Protein AF-A0A136MNR2-F1 (afdb_monomer_lite)

Foldseek 3Di:
DFDDQPPVRVVVLVVLLVVLVVLLCVLQPVVLVVLCVDPVSLLALLAQQLLLLLQLVQLLQLHASAPVVSSLVSLVVLPDPSSPDYAGNQAFSLLSVVCSVLNVDRPVVSLVCLLVVLVVLQVLLCVLVPDDPVNDDDSVVSSVSSNCCSPPVVSSNCRRNSHCVSVLSSLVSVLVSCVVVVVLLVSLLSLLVSCNRPVVSVVVLVVCVVVVVVNSNVSSVVSNCVSCVVSCVVSNCVNNVVSVVSVVQPDQQHGSCVVVVDGRAQDPPPPDPLSVLCLQADDHPVGDHVHPHVVRSRVVVVVVVVVVVVVVVVVVVVVVVVD

Structure (mmCIF, N/CA/C/O backbone):
data_AF-A0A136MNR2-F1
#
_entry.id   AF-A0A136MNR2-F1
#
loop_
_atom_site.group_PDB
_atom_site.id
_atom_site.type_symbol
_atom_site.label_atom_id
_atom_site.label_alt_id
_atom_site.label_comp_id
_atom_site.label_asym_id
_atom_site.label_entity_id
_atom_site.label_seq_id
_atom_site.pdbx_PDB_ins_code
_atom_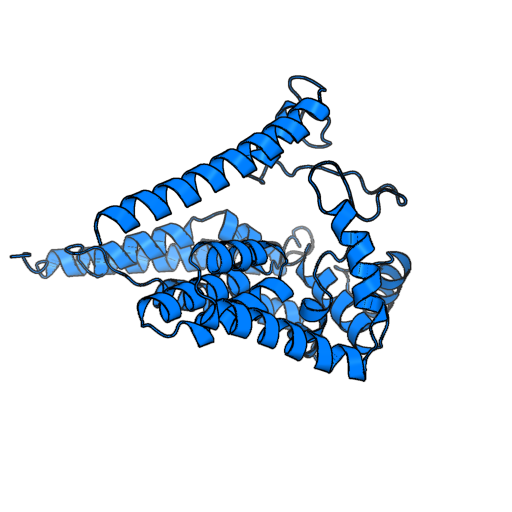site.Cartn_x
_atom_site.Cartn_y
_atom_site.Cartn_z
_atom_site.occupancy
_atom_site.B_iso_or_equiv
_atom_site.auth_seq_id
_atom_site.auth_comp_id
_atom_site.auth_asym_id
_atom_site.auth_atom_id
_atom_site.pdbx_PDB_model_num
ATOM 1 N N . MET A 1 1 ? -25.398 2.159 34.673 1.00 45.41 1 MET A N 1
ATOM 2 C CA . MET A 1 1 ? -24.485 1.270 35.423 1.00 45.41 1 MET A CA 1
ATOM 3 C C . MET A 1 1 ? -24.280 0.010 34.601 1.00 45.41 1 MET A C 1
ATOM 5 O O . MET A 1 1 ? -25.243 -0.709 34.386 1.00 45.41 1 MET A O 1
ATOM 9 N N . TYR A 1 2 ? -23.082 -0.220 34.062 1.00 54.25 2 TYR A N 1
ATOM 10 C CA . TYR A 1 2 ? -22.784 -1.479 33.376 1.00 54.25 2 TYR A CA 1
ATOM 11 C C . TYR A 1 2 ? -22.491 -2.542 34.430 1.00 54.25 2 TYR A C 1
ATOM 13 O O . TYR A 1 2 ? -21.553 -2.374 35.210 1.00 54.25 2 TYR A O 1
ATOM 21 N N . HIS A 1 3 ? -23.285 -3.614 34.464 1.00 59.72 3 HIS A N 1
ATOM 22 C CA . HIS A 1 3 ? -22.939 -4.796 35.246 1.00 59.72 3 HIS A CA 1
ATOM 23 C C . HIS A 1 3 ? -21.584 -5.303 34.752 1.00 59.72 3 HIS A C 1
ATOM 25 O O . HIS A 1 3 ? -21.426 -5.644 33.577 1.00 59.72 3 HIS A O 1
ATOM 31 N N . GLN A 1 4 ? -20.584 -5.299 35.635 1.00 66.62 4 GLN A N 1
ATOM 32 C CA . GLN A 1 4 ? -19.330 -5.982 35.356 1.00 66.62 4 GLN A CA 1
ATOM 33 C C . GLN A 1 4 ? -19.663 -7.438 35.024 1.00 66.62 4 GLN A C 1
ATOM 35 O O . GLN A 1 4 ? -20.448 -8.068 35.733 1.00 66.62 4 GLN A O 1
ATOM 40 N N . ALA A 1 5 ? -19.113 -7.940 33.917 1.00 73.69 5 ALA A N 1
ATOM 41 C CA . ALA A 1 5 ? -19.323 -9.320 33.510 1.00 73.69 5 ALA A CA 1
ATOM 42 C C . ALA A 1 5 ? -18.958 -10.245 34.678 1.00 73.69 5 ALA A C 1
ATOM 44 O O . ALA A 1 5 ? -17.852 -10.147 35.217 1.00 73.69 5 ALA A O 1
ATOM 45 N N . GLY A 1 6 ? -19.884 -11.123 35.069 1.00 87.06 6 GLY A N 1
ATOM 46 C CA . GLY A 1 6 ? -19.628 -12.092 36.132 1.00 87.06 6 GLY A CA 1
ATOM 47 C C . GLY A 1 6 ? -18.432 -12.996 35.787 1.00 87.06 6 GLY A C 1
ATOM 48 O O . GLY A 1 6 ? -18.091 -13.136 34.606 1.00 87.06 6 GLY A O 1
ATOM 49 N N . PRO A 1 7 ? -17.794 -13.648 36.777 1.00 89.56 7 PRO A N 1
ATOM 50 C CA . PRO A 1 7 ? -16.612 -14.486 36.553 1.00 89.56 7 PRO A CA 1
ATOM 51 C C . PRO A 1 7 ? -16.788 -15.523 35.430 1.00 89.56 7 PRO A C 1
ATOM 53 O O . PRO A 1 7 ? -15.918 -15.644 34.569 1.00 89.56 7 PRO A O 1
ATOM 56 N N . ALA A 1 8 ? -17.950 -16.184 35.371 1.00 90.62 8 ALA A N 1
ATOM 57 C CA . ALA A 1 8 ? -18.285 -17.151 34.322 1.00 90.62 8 ALA A CA 1
ATOM 58 C C . ALA A 1 8 ? -18.349 -16.514 32.919 1.00 90.62 8 ALA A C 1
ATOM 60 O O . ALA A 1 8 ? -17.802 -17.047 31.956 1.00 90.62 8 ALA A O 1
ATOM 61 N N . GLN A 1 9 ? -18.951 -15.327 32.797 1.00 90.50 9 GLN A N 1
ATOM 62 C CA . GLN A 1 9 ? -19.031 -14.604 31.526 1.00 90.50 9 GLN A CA 1
ATOM 63 C C . GLN A 1 9 ? -17.646 -14.138 31.058 1.00 90.50 9 GLN A C 1
ATOM 65 O O . GLN A 1 9 ? -17.338 -14.184 29.868 1.00 90.50 9 GLN A O 1
ATOM 70 N N . ARG A 1 10 ? -16.780 -13.716 31.987 1.00 91.00 10 ARG A N 1
ATOM 71 C CA . ARG A 1 10 ? -15.386 -13.373 31.680 1.00 91.00 10 ARG A CA 1
ATOM 72 C C . ARG A 1 10 ? -14.618 -14.588 31.153 1.00 91.00 10 ARG A C 1
ATOM 74 O O . ARG A 1 10 ? -13.924 -14.457 30.149 1.00 91.00 10 ARG A O 1
ATOM 81 N N . GLN A 1 11 ? -14.757 -15.747 31.798 1.00 93.31 11 GLN A N 1
ATOM 82 C CA . GLN A 1 11 ? -14.136 -17.000 31.353 1.00 93.31 11 GLN A CA 1
ATOM 83 C C . GLN A 1 11 ? -14.617 -17.410 29.958 1.00 93.31 11 GLN A C 1
ATOM 85 O O . GLN A 1 11 ? -13.791 -17.735 29.108 1.00 93.31 11 GLN A O 1
ATOM 90 N N . ALA A 1 12 ? -15.920 -17.302 29.684 1.00 93.69 12 ALA A N 1
ATOM 91 C CA . ALA A 1 12 ? -16.475 -17.586 28.363 1.00 93.69 12 ALA A CA 1
ATOM 92 C C . ALA A 1 12 ? -15.841 -16.706 27.272 1.00 93.69 12 ALA A C 1
ATOM 94 O O . ALA A 1 12 ? -15.399 -17.213 26.244 1.00 93.69 12 ALA A O 1
ATOM 95 N N . TRP A 1 13 ? -15.707 -15.397 27.507 1.00 94.31 13 TRP A N 1
ATOM 96 C CA . TRP A 1 13 ? -15.065 -14.509 26.533 1.00 94.31 13 TRP A CA 1
ATOM 97 C C . TRP A 1 13 ? -13.570 -14.770 26.345 1.00 94.31 13 TRP A C 1
ATOM 99 O O . TRP A 1 13 ? -13.066 -14.612 25.235 1.00 94.31 13 TRP A O 1
ATOM 109 N N . LEU A 1 14 ? -12.854 -15.173 27.397 1.00 94.19 14 LEU A N 1
ATOM 110 C CA . LEU A 1 14 ? -11.454 -15.585 27.273 1.00 94.19 14 LEU A CA 1
ATOM 111 C C . LEU A 1 14 ? -11.318 -16.856 26.425 1.00 94.19 14 LEU A C 1
ATOM 113 O O . LEU A 1 14 ? -10.431 -16.918 25.578 1.00 94.19 14 LEU A O 1
ATOM 117 N N . ALA A 1 15 ? -12.222 -17.826 26.591 1.00 95.50 15 ALA A N 1
ATOM 118 C CA . ALA A 1 15 ? -12.263 -19.017 25.746 1.00 95.50 15 ALA A CA 1
ATOM 119 C C . ALA A 1 15 ? -12.547 -18.662 24.276 1.00 95.50 15 ALA A C 1
ATOM 121 O O . ALA A 1 15 ? -11.845 -19.134 23.385 1.00 95.50 15 ALA A O 1
ATOM 122 N N . VAL A 1 16 ? -13.507 -17.764 24.015 1.00 95.94 16 VAL A N 1
ATOM 123 C CA . VAL A 1 16 ? -13.786 -17.258 22.658 1.00 95.94 16 VAL A CA 1
ATOM 124 C C . VAL A 1 16 ? -12.551 -16.590 22.051 1.00 95.94 16 VAL A C 1
ATOM 126 O O . VAL A 1 16 ? -12.201 -16.873 20.909 1.00 95.94 16 VAL A O 1
ATOM 129 N N . LEU A 1 17 ? -11.856 -15.736 22.805 1.00 95.50 17 LEU A N 1
ATOM 130 C CA . LEU A 1 17 ? -10.627 -15.090 22.338 1.00 95.50 17 LEU A CA 1
ATOM 131 C C . LEU A 1 17 ? -9.529 -16.099 21.999 1.00 95.50 17 LEU A C 1
ATOM 133 O O . LEU A 1 17 ? -8.869 -15.937 20.976 1.00 95.50 17 LEU A O 1
ATOM 137 N N . ALA A 1 18 ? -9.354 -17.137 22.817 1.00 96.56 18 ALA A N 1
ATOM 138 C CA . ALA A 1 18 ? -8.387 -18.196 22.549 1.00 96.56 18 ALA A CA 1
ATOM 139 C C . ALA A 1 18 ? -8.716 -18.940 21.245 1.00 96.56 18 ALA A C 1
ATOM 141 O O . ALA A 1 18 ? -7.838 -19.111 20.402 1.00 96.56 18 ALA A O 1
ATOM 142 N N . ILE A 1 19 ? -9.987 -19.297 21.032 1.00 97.19 19 ILE A N 1
ATOM 143 C CA . ILE A 1 19 ? -10.444 -19.939 19.791 1.00 97.19 19 ILE A CA 1
ATOM 144 C C . ILE A 1 19 ? -10.170 -19.034 18.585 1.00 97.19 19 ILE A C 1
ATOM 146 O O . ILE A 1 19 ? -9.577 -19.477 17.605 1.00 97.19 19 ILE A O 1
ATOM 150 N N . LEU A 1 20 ? -10.550 -17.756 18.655 1.00 96.88 20 LEU A N 1
ATOM 151 C CA . LEU A 1 20 ? -10.339 -16.807 17.559 1.00 96.88 20 LEU A CA 1
ATOM 152 C C . LEU A 1 20 ? -8.854 -16.548 17.284 1.00 96.88 20 LEU A C 1
ATOM 154 O O . LEU A 1 20 ? -8.475 -16.368 16.129 1.00 96.88 20 LEU A O 1
ATOM 158 N N . ALA A 1 21 ? -8.004 -16.574 18.310 1.00 96.38 21 ALA A N 1
ATOM 159 C CA . ALA A 1 21 ? -6.557 -16.502 18.139 1.00 96.38 21 ALA A CA 1
ATOM 160 C C . ALA A 1 21 ? -6.021 -17.743 17.412 1.00 96.38 21 ALA A C 1
ATOM 162 O O . ALA A 1 21 ? -5.223 -17.604 16.488 1.00 96.38 21 ALA A O 1
ATOM 163 N N . CYS A 1 22 ? -6.495 -18.945 17.757 1.00 97.38 22 CYS A N 1
ATOM 164 C CA . CYS A 1 22 ? -6.146 -20.168 17.032 1.00 97.38 22 CYS A CA 1
ATOM 165 C C . CYS A 1 22 ? -6.593 -20.110 15.566 1.00 97.38 22 CYS A C 1
ATOM 167 O O . CYS A 1 22 ? -5.810 -20.459 14.685 1.00 97.38 22 CYS A O 1
ATOM 169 N N . VAL A 1 23 ? -7.808 -19.621 15.296 1.00 96.56 23 VAL A N 1
ATOM 170 C CA . VAL A 1 23 ? -8.302 -19.415 13.926 1.00 96.56 23 VAL A CA 1
ATOM 171 C C . VAL A 1 23 ? -7.419 -18.419 13.180 1.00 96.56 23 VAL A C 1
ATOM 173 O O . VAL A 1 23 ? -6.995 -18.712 12.070 1.00 96.56 23 VAL A O 1
ATOM 176 N N . TYR A 1 24 ? -7.081 -17.278 13.784 1.00 96.94 24 TYR A N 1
ATOM 177 C CA . TYR A 1 24 ? -6.182 -16.297 13.174 1.00 96.94 24 TYR A CA 1
ATOM 178 C C . TYR A 1 24 ? -4.823 -16.913 12.828 1.00 96.94 24 TYR A C 1
ATOM 180 O O . TYR A 1 24 ? -4.328 -16.747 11.717 1.00 96.94 24 TYR A O 1
ATOM 188 N N . VAL A 1 25 ? -4.223 -17.652 13.764 1.00 96.88 25 VAL A N 1
ATOM 189 C CA . VAL A 1 25 ? -2.945 -18.337 13.535 1.00 96.88 25 VAL A CA 1
ATOM 190 C C . VAL A 1 25 ? -3.075 -19.354 12.404 1.00 96.88 25 VAL A C 1
ATOM 192 O O . VAL A 1 25 ? -2.182 -19.450 11.569 1.00 96.88 25 VAL A O 1
ATOM 195 N N . TYR A 1 26 ? -4.173 -20.098 12.329 1.00 95.56 26 TYR A N 1
ATOM 196 C CA . TYR A 1 26 ? -4.380 -21.060 11.255 1.00 95.56 26 TYR A CA 1
ATOM 197 C C . TYR A 1 26 ? -4.560 -20.367 9.892 1.00 95.56 26 TYR A C 1
ATOM 199 O O . TYR A 1 26 ? -3.764 -20.586 8.978 1.00 95.56 26 TYR A O 1
ATOM 207 N N . GLU A 1 27 ? -5.543 -19.476 9.783 1.00 93.56 27 GLU A N 1
ATOM 208 C CA . GLU A 1 27 ? -5.968 -18.836 8.532 1.00 93.56 27 GLU A CA 1
ATOM 209 C C . GLU A 1 27 ? -4.981 -17.783 8.022 1.00 93.56 27 GLU A C 1
ATOM 211 O O . GLU A 1 27 ? -4.700 -17.710 6.828 1.00 93.56 27 GLU A O 1
ATOM 216 N N . GLN A 1 28 ? -4.435 -16.956 8.916 1.00 94.31 28 GLN A N 1
ATOM 217 C CA . GLN A 1 28 ? -3.641 -15.775 8.554 1.00 94.31 28 GLN A CA 1
ATOM 218 C C . GLN A 1 28 ? -2.135 -15.966 8.752 1.00 94.31 28 GLN A C 1
ATOM 220 O O . GLN A 1 28 ? -1.357 -15.105 8.328 1.00 94.31 28 GLN A O 1
ATOM 225 N N . ILE A 1 29 ? -1.704 -17.080 9.361 1.00 94.31 29 ILE A N 1
ATOM 226 C CA . ILE A 1 29 ? -0.279 -17.399 9.533 1.00 94.31 29 ILE A CA 1
ATOM 227 C C . ILE A 1 29 ? 0.092 -18.740 8.905 1.00 94.31 29 ILE A C 1
ATOM 229 O O . ILE A 1 29 ? 0.908 -18.774 7.984 1.00 94.31 29 ILE A O 1
ATOM 233 N N . LYS A 1 30 ? -0.501 -19.840 9.370 1.00 93.62 30 LYS A N 1
ATOM 234 C CA . LYS A 1 30 ? -0.126 -21.193 8.958 1.00 93.62 30 LYS A CA 1
ATOM 235 C C . LYS A 1 30 ? -0.428 -21.439 7.483 1.00 93.62 30 LYS A C 1
ATOM 237 O O . LYS A 1 30 ? 0.499 -21.764 6.754 1.00 93.62 30 LYS A O 1
ATOM 242 N N . ILE A 1 31 ? -1.663 -21.223 7.023 1.00 90.44 31 ILE A N 1
ATOM 243 C CA . ILE A 1 31 ? -2.027 -21.414 5.607 1.00 90.44 31 ILE A CA 1
ATOM 244 C C . ILE A 1 31 ? -1.137 -20.562 4.675 1.00 90.44 31 ILE A C 1
ATOM 246 O O . ILE A 1 31 ? -0.590 -21.105 3.710 1.00 90.44 31 ILE A O 1
ATOM 250 N N . PRO A 1 32 ? -0.931 -19.253 4.932 1.00 89.12 32 PRO A N 1
ATOM 251 C CA . PRO A 1 32 ? 0.005 -18.434 4.165 1.00 89.12 32 PRO A CA 1
ATOM 252 C C . PRO A 1 32 ? 1.430 -19.003 4.086 1.00 89.12 32 PRO A C 1
ATOM 254 O O . PRO A 1 32 ? 2.001 -19.047 2.996 1.00 89.12 32 PRO A O 1
ATOM 257 N N . LEU A 1 33 ? 1.983 -19.476 5.207 1.00 87.38 33 LEU A N 1
ATOM 258 C CA . LEU A 1 33 ? 3.332 -20.051 5.273 1.00 87.38 33 LEU A CA 1
ATOM 259 C C . LEU A 1 33 ? 3.424 -21.476 4.698 1.00 87.38 33 LEU A C 1
ATOM 261 O O . LEU A 1 33 ? 4.449 -21.852 4.143 1.00 87.38 33 LEU A O 1
ATOM 265 N N . GLU A 1 34 ? 2.383 -22.296 4.776 1.00 83.00 34 GLU A N 1
ATOM 266 C CA . GLU A 1 34 ? 2.374 -23.621 4.138 1.00 83.00 34 GLU A CA 1
ATOM 267 C C . GLU A 1 34 ? 2.300 -23.500 2.611 1.00 83.00 34 GLU A C 1
ATOM 269 O O . GLU A 1 34 ? 2.949 -24.249 1.881 1.00 83.00 34 GLU A O 1
ATOM 274 N N . ASN A 1 35 ? 1.600 -22.484 2.102 1.00 72.31 35 ASN A N 1
ATOM 275 C CA . ASN A 1 35 ? 1.646 -22.144 0.679 1.00 72.31 35 ASN A CA 1
ATOM 276 C C . ASN A 1 35 ? 3.030 -21.637 0.228 1.00 72.31 35 ASN A C 1
ATOM 278 O O . ASN A 1 35 ? 3.316 -21.639 -0.968 1.00 72.31 35 ASN A O 1
ATOM 282 N N . TYR A 1 36 ? 3.902 -21.223 1.155 1.00 63.81 36 TYR A N 1
ATOM 283 C CA . TYR A 1 36 ? 5.292 -20.872 0.853 1.00 63.81 36 TYR A CA 1
ATOM 284 C C . TYR A 1 36 ? 6.166 -22.114 0.619 1.00 63.81 36 TYR A C 1
ATOM 286 O O . TYR A 1 36 ? 6.998 -22.113 -0.290 1.00 63.81 36 TYR A O 1
ATOM 294 N N . SER A 1 37 ? 5.982 -23.184 1.401 1.00 58.75 37 SER A N 1
ATOM 295 C CA . SER A 1 37 ? 6.820 -24.389 1.310 1.00 58.75 37 SER A CA 1
ATOM 296 C C . SER A 1 37 ? 6.459 -25.300 0.135 1.00 58.75 37 SER A C 1
ATOM 298 O O . SER A 1 37 ? 7.295 -26.100 -0.284 1.00 58.75 37 SER A O 1
ATOM 300 N N . ASN A 1 38 ? 5.258 -25.166 -0.436 1.00 60.38 38 ASN A N 1
ATOM 301 C CA . ASN A 1 38 ? 4.816 -25.964 -1.576 1.00 60.38 38 ASN A CA 1
ATOM 302 C C . ASN A 1 38 ? 5.194 -25.301 -2.926 1.00 60.38 38 ASN A C 1
ATOM 304 O O . ASN A 1 38 ? 4.611 -24.272 -3.281 1.00 60.38 38 ASN A O 1
ATOM 308 N N . PRO A 1 39 ? 6.111 -25.891 -3.724 1.00 57.25 39 PRO A N 1
ATOM 309 C CA . PRO A 1 39 ? 6.561 -25.331 -5.002 1.00 57.25 39 PRO A CA 1
ATOM 310 C C . PRO A 1 39 ? 5.446 -25.122 -6.032 1.00 57.25 39 PRO A C 1
ATOM 312 O O . PRO A 1 39 ? 5.514 -24.173 -6.811 1.00 57.25 39 PRO A O 1
ATOM 315 N N . GLU A 1 40 ? 4.411 -25.963 -6.014 1.00 55.16 40 GLU A N 1
ATOM 316 C CA . GLU A 1 40 ? 3.283 -25.907 -6.951 1.00 55.16 40 GLU A CA 1
ATOM 317 C C . GLU A 1 40 ? 2.231 -24.864 -6.549 1.00 55.16 40 GLU A C 1
ATOM 319 O O . GLU A 1 40 ? 1.438 -24.420 -7.378 1.00 55.16 40 GLU A O 1
ATOM 324 N N . ARG A 1 41 ? 2.233 -24.435 -5.279 1.00 56.09 41 ARG A N 1
ATOM 325 C CA . ARG A 1 41 ? 1.255 -23.493 -4.709 1.00 56.09 41 ARG A CA 1
ATOM 326 C C . ARG A 1 41 ? 1.861 -22.155 -4.294 1.00 56.09 41 ARG A C 1
ATOM 328 O O . ARG A 1 41 ? 1.229 -21.453 -3.506 1.00 56.09 41 ARG A O 1
ATOM 335 N N . ARG A 1 42 ? 3.036 -21.779 -4.827 1.00 57.06 42 ARG A N 1
ATOM 336 C CA . ARG A 1 42 ? 3.731 -20.499 -4.558 1.00 57.06 42 ARG A CA 1
ATOM 337 C C . ARG A 1 42 ? 2.911 -19.285 -5.019 1.00 57.06 42 ARG A C 1
ATOM 339 O O . ARG A 1 42 ? 3.216 -18.616 -6.000 1.00 57.06 42 ARG A O 1
ATOM 346 N N . LEU A 1 43 ? 1.840 -19.006 -4.291 1.00 53.53 43 LEU A N 1
ATOM 347 C CA . LEU A 1 43 ? 0.972 -17.840 -4.412 1.00 53.53 43 LEU A CA 1
ATOM 348 C C . LEU A 1 43 ? 1.424 -16.726 -3.463 1.00 53.53 43 LEU A C 1
ATOM 350 O O . LEU A 1 43 ? 0.848 -15.643 -3.487 1.00 53.53 43 LEU A O 1
ATOM 354 N N . TYR A 1 44 ? 2.428 -17.005 -2.626 1.00 50.09 44 TYR A N 1
ATOM 355 C CA . TYR A 1 44 ? 2.857 -16.168 -1.520 1.00 50.09 44 TYR A CA 1
ATOM 356 C C . TYR A 1 44 ? 3.832 -15.072 -1.957 1.00 50.09 44 TYR A C 1
ATOM 358 O O . TYR A 1 44 ? 4.867 -15.355 -2.547 1.00 50.09 44 TYR A O 1
ATOM 366 N N . HIS A 1 45 ? 3.476 -13.813 -1.699 1.00 56.69 45 HIS A N 1
ATOM 367 C CA . HIS A 1 45 ? 4.138 -12.590 -2.162 1.00 56.69 45 HIS A CA 1
ATOM 368 C C . HIS A 1 45 ? 4.450 -12.562 -3.668 1.00 56.69 45 HIS A C 1
ATOM 370 O O . HIS A 1 45 ? 5.279 -11.785 -4.140 1.00 56.69 45 HIS A O 1
ATOM 376 N N . ALA A 1 46 ? 3.746 -13.389 -4.441 1.00 59.91 46 ALA A N 1
ATOM 377 C CA . ALA A 1 46 ? 4.057 -13.647 -5.838 1.00 59.91 46 ALA A CA 1
ATOM 378 C C . ALA A 1 46 ? 3.588 -12.527 -6.774 1.00 59.91 46 ALA A C 1
ATOM 380 O O . ALA A 1 46 ? 3.811 -12.626 -7.981 1.00 59.91 46 ALA A O 1
ATOM 381 N N . ASN A 1 47 ? 2.935 -11.491 -6.243 1.00 78.06 47 ASN A N 1
ATOM 382 C CA . ASN A 1 47 ? 2.498 -10.348 -7.022 1.00 78.06 47 ASN A CA 1
ATOM 383 C C . ASN A 1 47 ? 3.339 -9.121 -6.678 1.00 78.06 47 ASN A C 1
ATOM 385 O O . ASN A 1 47 ? 4.408 -8.972 -7.243 1.00 78.06 47 ASN A O 1
ATOM 389 N N . ASP A 1 48 ? 2.920 -8.315 -5.713 1.00 87.94 48 ASP A N 1
ATOM 390 C CA . ASP A 1 48 ? 3.357 -6.930 -5.527 1.00 87.94 48 ASP A CA 1
ATOM 391 C C . ASP A 1 48 ? 4.789 -6.794 -4.967 1.00 87.94 48 ASP A C 1
ATOM 393 O O . ASP A 1 48 ? 5.567 -5.941 -5.407 1.00 87.94 48 ASP A O 1
ATOM 397 N N . LEU A 1 49 ? 5.168 -7.652 -4.011 1.00 93.69 49 LEU A N 1
ATOM 398 C CA . LEU A 1 49 ? 6.424 -7.508 -3.262 1.00 93.69 49 LEU A CA 1
ATOM 399 C C . LEU A 1 49 ? 7.672 -7.673 -4.135 1.00 93.69 49 LEU A C 1
ATOM 401 O O . LEU A 1 49 ? 8.653 -6.958 -3.938 1.00 93.69 49 LEU A O 1
ATOM 405 N N . LYS A 1 50 ? 7.659 -8.583 -5.117 1.00 92.75 50 LYS A N 1
ATOM 406 C CA . LYS A 1 50 ? 8.794 -8.725 -6.044 1.00 92.75 50 LYS A CA 1
ATOM 407 C C . LYS A 1 50 ? 8.981 -7.498 -6.917 1.00 92.75 50 LYS A C 1
ATOM 409 O O . LYS A 1 50 ? 10.122 -7.113 -7.147 1.00 92.75 50 LYS A O 1
ATOM 414 N N . HIS A 1 51 ? 7.901 -6.868 -7.386 1.00 94.00 51 HIS A N 1
ATOM 415 C CA . HIS A 1 51 ? 8.023 -5.642 -8.176 1.00 94.00 51 HIS A CA 1
ATOM 416 C C . HIS A 1 51 ? 8.577 -4.536 -7.301 1.00 94.00 51 HIS A C 1
ATOM 418 O O . HIS A 1 51 ? 9.498 -3.857 -7.735 1.00 94.00 51 HIS A O 1
ATOM 424 N N . LEU A 1 52 ? 8.107 -4.420 -6.054 1.00 96.56 52 LEU A N 1
ATOM 425 C CA . LEU A 1 52 ? 8.681 -3.485 -5.090 1.00 96.56 52 LEU A CA 1
ATOM 426 C C . LEU A 1 52 ? 10.181 -3.740 -4.880 1.00 96.56 52 LEU A C 1
ATOM 428 O O . LEU A 1 52 ? 10.972 -2.817 -5.029 1.00 96.56 52 LEU A O 1
ATOM 432 N N . TYR A 1 53 ? 10.587 -4.986 -4.624 1.00 97.06 53 TYR A N 1
ATOM 433 C CA . TYR A 1 53 ? 11.989 -5.361 -4.415 1.00 97.06 53 TYR A CA 1
ATOM 434 C C . TYR A 1 53 ? 12.877 -5.048 -5.629 1.00 97.06 53 TYR A C 1
ATOM 436 O O . TYR A 1 53 ? 13.933 -4.431 -5.487 1.00 97.06 53 TYR A O 1
ATOM 444 N N . LEU A 1 54 ? 12.453 -5.445 -6.831 1.00 97.38 54 LEU A N 1
ATOM 445 C CA . LEU A 1 54 ? 13.181 -5.177 -8.075 1.00 97.38 54 LEU A CA 1
ATOM 446 C C . LEU A 1 54 ? 13.225 -3.678 -8.386 1.00 97.38 54 LEU A C 1
ATOM 448 O O . LEU A 1 54 ? 14.280 -3.147 -8.727 1.00 97.38 54 LEU A O 1
ATOM 452 N N . GLY A 1 55 ? 12.098 -2.987 -8.216 1.00 97.69 55 GLY A N 1
ATOM 453 C CA . GLY A 1 55 ? 11.992 -1.558 -8.462 1.00 97.69 55 GLY A CA 1
ATOM 454 C C . GLY A 1 55 ? 12.868 -0.747 -7.512 1.00 97.69 55 GLY A C 1
ATOM 455 O O . GLY A 1 55 ? 13.592 0.138 -7.955 1.00 97.69 55 GLY A O 1
ATOM 456 N N . SER A 1 56 ? 12.903 -1.111 -6.228 1.00 98.25 56 SER A N 1
ATOM 457 C CA . SER A 1 56 ? 13.832 -0.549 -5.244 1.00 98.25 56 SER A CA 1
ATOM 458 C C . SER A 1 56 ? 15.295 -0.717 -5.664 1.00 98.25 56 SER A C 1
ATOM 460 O O . SER A 1 56 ? 16.070 0.230 -5.544 1.00 98.25 56 SER A O 1
ATOM 462 N N . ARG A 1 57 ? 15.689 -1.885 -6.195 1.00 97.94 57 ARG A N 1
ATOM 463 C CA . ARG A 1 57 ? 17.068 -2.126 -6.669 1.00 97.94 57 ARG A CA 1
ATOM 464 C C . ARG A 1 57 ? 17.448 -1.223 -7.839 1.00 97.94 57 ARG A C 1
ATOM 466 O O . ARG A 1 57 ? 18.570 -0.726 -7.856 1.00 97.94 57 ARG A O 1
ATOM 473 N N . LEU A 1 58 ? 16.535 -1.017 -8.787 1.00 98.19 58 LEU A N 1
ATOM 474 C CA . LEU A 1 58 ? 16.739 -0.114 -9.926 1.00 98.19 58 LEU A CA 1
ATOM 475 C C . LEU A 1 58 ? 16.841 1.343 -9.460 1.00 98.19 58 LEU A C 1
ATOM 477 O O . LEU A 1 58 ? 17.814 2.030 -9.766 1.00 98.19 58 LEU A O 1
ATOM 481 N N . LEU A 1 59 ? 15.901 1.780 -8.621 1.00 98.31 59 LEU A N 1
ATOM 482 C CA . LEU A 1 59 ? 15.862 3.143 -8.089 1.00 98.31 59 LEU A CA 1
ATOM 483 C C . LEU A 1 59 ? 17.139 3.506 -7.317 1.00 98.31 59 LEU A C 1
ATOM 485 O O . LEU A 1 59 ? 17.696 4.581 -7.519 1.00 98.31 59 LEU A O 1
ATOM 489 N N . LEU A 1 60 ? 17.665 2.597 -6.488 1.00 97.56 60 LEU A N 1
ATOM 490 C CA . LEU A 1 60 ? 18.920 2.812 -5.751 1.00 97.56 60 LEU A CA 1
ATOM 491 C C . LEU A 1 60 ? 20.174 2.877 -6.647 1.00 97.56 60 LEU A C 1
ATOM 493 O O . LEU A 1 60 ? 21.257 3.201 -6.159 1.00 97.56 60 LEU A O 1
ATOM 497 N N . ARG A 1 61 ? 20.054 2.597 -7.949 1.00 96.12 61 ARG A N 1
ATOM 498 C CA . ARG A 1 61 ? 21.106 2.820 -8.957 1.00 96.12 61 ARG A CA 1
ATOM 499 C C . ARG A 1 61 ? 20.858 4.061 -9.819 1.00 96.12 61 ARG A C 1
ATOM 501 O O . ARG A 1 61 ? 21.664 4.347 -10.696 1.00 96.12 61 ARG A O 1
ATOM 508 N N . GLY A 1 62 ? 19.782 4.807 -9.562 1.00 95.38 62 GLY A N 1
ATOM 509 C CA . GLY A 1 62 ? 19.342 5.917 -10.413 1.00 95.38 62 GLY A CA 1
ATOM 510 C C . GLY A 1 62 ? 18.634 5.469 -11.695 1.00 95.38 62 GLY A C 1
ATOM 511 O O . GLY A 1 62 ? 18.430 6.283 -12.592 1.00 95.38 62 GLY A O 1
ATOM 512 N N . GLU A 1 63 ? 18.261 4.191 -11.796 1.00 96.81 63 GLU A N 1
ATOM 513 C CA . GLU A 1 63 ? 17.524 3.630 -12.930 1.00 96.81 63 GLU A CA 1
ATOM 514 C C . GLU A 1 63 ? 16.004 3.711 -12.697 1.00 96.81 63 GLU A C 1
ATOM 516 O O . GLU A 1 63 ? 15.524 3.888 -11.571 1.00 96.81 63 GLU A O 1
ATOM 521 N N . SER A 1 64 ? 15.227 3.574 -13.772 1.00 96.56 64 SER A N 1
ATOM 522 C CA . SER A 1 64 ? 13.770 3.690 -13.733 1.00 96.56 64 SER A CA 1
ATOM 523 C C . SER A 1 64 ? 13.109 2.309 -13.665 1.00 96.56 64 SER A C 1
ATOM 525 O O . SER A 1 64 ? 13.354 1.460 -14.517 1.00 96.56 64 SER A O 1
ATOM 527 N N . PRO A 1 65 ? 12.231 2.031 -12.687 1.00 96.62 65 PRO A N 1
ATOM 528 C CA . PRO A 1 65 ? 11.609 0.714 -12.567 1.00 96.62 65 PRO A CA 1
ATOM 529 C C . PRO A 1 65 ? 10.411 0.505 -13.508 1.00 96.62 65 PRO A C 1
ATOM 531 O O . PRO A 1 65 ? 9.853 -0.592 -13.550 1.00 96.62 65 PRO A O 1
ATOM 534 N N . TYR A 1 66 ? 9.976 1.545 -14.224 1.00 95.44 66 TYR A N 1
ATOM 535 C CA . TYR A 1 66 ? 8.733 1.542 -15.001 1.00 95.44 66 TYR A CA 1
ATOM 536 C C . TYR A 1 66 ? 8.849 0.882 -16.384 1.00 95.44 66 TYR A C 1
ATOM 538 O O . TYR A 1 66 ? 7.918 0.165 -16.774 1.00 95.44 66 TYR A O 1
ATOM 546 N N . PRO A 1 67 ? 9.954 1.051 -17.140 1.00 93.50 67 PRO A N 1
ATOM 547 C CA . PRO A 1 67 ? 10.138 0.333 -18.394 1.00 93.50 67 PRO A CA 1
ATOM 548 C C . PRO A 1 67 ? 10.301 -1.172 -18.150 1.00 93.50 67 PRO A C 1
ATOM 550 O O . PRO A 1 67 ? 11.194 -1.605 -17.420 1.00 93.50 67 PRO A O 1
ATOM 553 N N . ALA A 1 68 ? 9.478 -1.992 -18.810 1.00 92.06 68 ALA A N 1
ATOM 554 C CA . ALA A 1 68 ? 9.473 -3.434 -18.552 1.00 92.06 68 ALA A CA 1
ATOM 555 C C . ALA A 1 68 ? 10.831 -4.099 -18.790 1.00 92.06 68 ALA A C 1
ATOM 557 O O . ALA A 1 68 ? 11.247 -4.940 -17.999 1.00 92.06 68 ALA A O 1
ATOM 558 N N . HIS A 1 69 ? 11.551 -3.696 -19.842 1.00 92.75 69 HIS A N 1
ATOM 559 C CA . HIS A 1 69 ? 12.853 -4.275 -20.165 1.00 92.75 69 HIS A CA 1
ATOM 560 C C . HIS A 1 69 ? 13.859 -4.129 -19.009 1.00 92.75 69 HIS A C 1
ATOM 562 O O . HIS A 1 69 ? 14.620 -5.061 -18.759 1.00 92.75 69 HIS A O 1
ATOM 568 N N . GLN A 1 70 ? 13.825 -3.020 -18.256 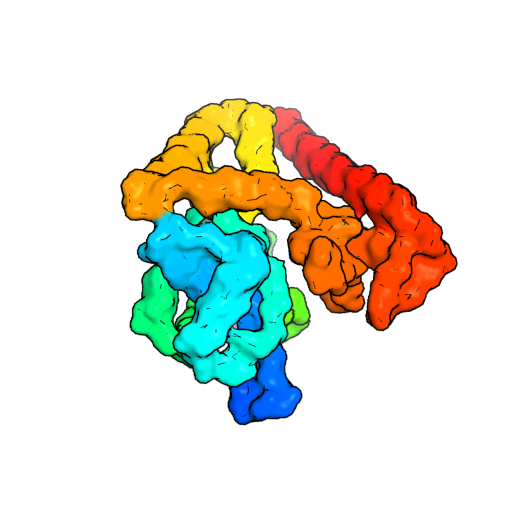1.00 94.81 70 GLN A N 1
ATOM 569 C CA . GLN A 1 70 ? 14.698 -2.812 -17.092 1.00 94.81 70 GLN A CA 1
ATOM 570 C C . GLN A 1 70 ? 14.288 -3.719 -15.930 1.00 94.81 70 GLN A C 1
ATOM 572 O O . GLN A 1 70 ? 15.135 -4.390 -15.337 1.00 94.81 70 GLN A O 1
ATOM 577 N N . LEU A 1 71 ? 12.984 -3.816 -15.648 1.00 94.44 71 LEU A N 1
ATOM 578 C CA . LEU A 1 71 ? 12.472 -4.671 -14.575 1.00 94.44 71 LEU A CA 1
ATOM 579 C C . LEU A 1 71 ? 12.735 -6.162 -14.849 1.00 94.44 71 LEU A C 1
ATOM 581 O O . LEU A 1 71 ? 13.167 -6.889 -13.953 1.00 94.44 71 LEU A O 1
ATOM 585 N N . HIS A 1 72 ? 12.545 -6.607 -16.095 1.00 93.50 72 HIS A N 1
ATOM 586 C CA . HIS A 1 72 ? 12.876 -7.962 -16.536 1.00 93.50 72 HIS A CA 1
ATOM 587 C C . HIS A 1 72 ? 14.384 -8.230 -16.466 1.00 93.50 72 HIS A C 1
ATOM 589 O O . HIS A 1 72 ? 14.791 -9.267 -15.941 1.00 93.50 72 HIS A O 1
ATOM 595 N N . ALA A 1 73 ? 15.226 -7.298 -16.921 1.00 95.38 73 ALA A N 1
ATOM 596 C CA . ALA A 1 73 ? 16.678 -7.434 -16.813 1.00 95.38 73 ALA A CA 1
ATOM 597 C C . ALA A 1 73 ? 17.139 -7.560 -15.350 1.00 95.38 73 ALA A C 1
ATOM 599 O O . ALA A 1 73 ? 18.003 -8.384 -15.046 1.00 95.38 73 ALA A O 1
ATOM 600 N N . GLU A 1 74 ? 16.552 -6.796 -14.424 1.00 96.44 74 GLU A N 1
ATOM 601 C CA . GLU A 1 74 ? 16.875 -6.914 -12.998 1.00 96.44 74 GLU A CA 1
ATOM 602 C C . GLU A 1 74 ? 16.397 -8.246 -12.407 1.00 96.44 74 GLU A C 1
ATOM 604 O O . GLU A 1 74 ? 17.134 -8.880 -11.650 1.00 96.44 74 GLU A O 1
ATOM 609 N N . ALA A 1 75 ? 15.215 -8.728 -12.795 1.00 94.75 75 ALA A N 1
ATOM 610 C CA . ALA A 1 75 ? 14.720 -10.046 -12.399 1.00 94.75 75 ALA A CA 1
ATOM 611 C C . ALA A 1 75 ? 15.678 -11.179 -12.803 1.00 94.75 75 ALA A C 1
ATOM 613 O O . ALA A 1 75 ? 15.977 -12.053 -11.982 1.00 94.75 75 ALA A O 1
ATOM 614 N N . PHE A 1 76 ? 16.232 -11.128 -14.021 1.00 93.62 76 PHE A N 1
ATOM 615 C CA . PHE A 1 76 ? 17.244 -12.086 -14.478 1.00 93.62 76 PHE A CA 1
ATOM 616 C C . PHE A 1 76 ? 18.522 -12.048 -13.631 1.00 93.62 76 PHE A C 1
ATOM 618 O O . PHE A 1 76 ? 19.116 -13.098 -13.378 1.00 93.62 76 PHE A O 1
ATOM 625 N N . LYS A 1 77 ? 18.940 -10.872 -13.147 1.00 94.50 77 LYS A N 1
ATOM 626 C CA . LYS A 1 77 ? 20.113 -10.737 -12.262 1.00 94.50 77 LYS A CA 1
ATOM 627 C C . LYS A 1 77 ? 19.866 -11.327 -10.873 1.00 94.50 77 LYS A C 1
ATOM 629 O O . LYS A 1 77 ? 20.790 -11.884 -10.289 1.00 94.50 77 LYS A O 1
ATOM 634 N N . VAL A 1 78 ? 18.643 -11.227 -10.347 1.00 92.56 78 VAL A N 1
ATOM 635 C CA . VAL A 1 78 ? 18.283 -11.781 -9.027 1.00 92.56 78 VAL A CA 1
ATOM 636 C C . VAL A 1 78 ? 18.262 -13.316 -9.032 1.00 92.56 78 VAL A C 1
ATOM 638 O O . VAL A 1 78 ? 18.486 -13.919 -7.986 1.00 92.56 78 VAL A O 1
ATOM 641 N N . ARG A 1 79 ? 18.044 -13.956 -10.193 1.00 88.31 79 ARG A N 1
ATOM 642 C CA . ARG A 1 79 ? 18.086 -15.425 -10.378 1.00 88.31 79 ARG A CA 1
ATOM 643 C C . ARG A 1 79 ? 17.229 -16.209 -9.373 1.00 88.31 79 ARG A C 1
ATOM 645 O O . ARG A 1 79 ? 17.588 -17.308 -8.961 1.00 88.31 79 ARG A O 1
ATOM 652 N N . HIS A 1 80 ? 16.083 -15.653 -8.983 1.00 88.62 80 HIS A N 1
ATOM 653 C CA . HIS A 1 80 ? 15.167 -16.298 -8.045 1.00 88.62 80 HIS A CA 1
ATOM 654 C C . HIS A 1 80 ? 13.977 -16.940 -8.789 1.00 88.62 80 HIS A C 1
ATOM 656 O O . HIS A 1 80 ? 13.395 -16.279 -9.651 1.00 88.62 80 HIS A O 1
ATOM 662 N N . PRO A 1 81 ? 13.548 -18.177 -8.454 1.00 85.19 81 PRO A N 1
ATOM 663 C CA . PRO A 1 81 ? 12.507 -18.901 -9.202 1.00 85.19 81 PRO A CA 1
ATOM 664 C C . PRO A 1 81 ? 11.151 -18.186 -9.321 1.00 85.19 81 PRO A C 1
ATOM 666 O O . PRO A 1 81 ? 10.384 -18.454 -10.238 1.00 85.19 81 PRO A O 1
ATOM 669 N N . GLU A 1 82 ? 10.828 -17.276 -8.402 1.00 83.69 82 GLU A N 1
ATOM 670 C CA . GLU A 1 82 ? 9.568 -16.506 -8.433 1.00 83.69 82 GLU A CA 1
ATOM 671 C C . GLU A 1 82 ? 9.608 -15.263 -9.349 1.00 83.69 82 GLU A C 1
ATOM 673 O O . GLU A 1 82 ? 8.577 -14.618 -9.581 1.00 83.69 82 GLU A O 1
ATOM 678 N N . MET A 1 83 ? 10.777 -14.938 -9.911 1.00 86.50 83 MET A N 1
ATOM 679 C CA . MET A 1 83 ? 11.016 -13.761 -10.759 1.00 86.50 83 MET A CA 1
ATOM 680 C C . MET A 1 83 ? 10.700 -14.009 -12.245 1.00 86.50 83 MET A C 1
ATOM 682 O O . MET A 1 83 ? 11.289 -13.388 -13.121 1.00 86.50 83 MET A O 1
ATOM 686 N N . VAL A 1 84 ? 9.772 -14.925 -12.541 1.00 78.06 84 VAL A N 1
ATOM 687 C CA . VAL A 1 84 ? 9.440 -15.339 -13.919 1.00 78.06 84 VAL A CA 1
ATOM 688 C C . VAL A 1 84 ? 8.260 -14.552 -14.494 1.00 78.06 84 VAL A C 1
ATOM 690 O O . VAL A 1 84 ? 8.290 -14.133 -15.645 1.00 78.06 84 VAL A O 1
ATOM 693 N N . ARG A 1 85 ? 7.206 -14.333 -13.697 1.00 81.75 85 ARG A N 1
ATOM 694 C CA . ARG A 1 85 ? 5.991 -13.620 -14.130 1.00 81.75 85 ARG A CA 1
ATOM 695 C C . ARG A 1 85 ? 5.948 -12.237 -13.507 1.00 81.75 85 ARG A C 1
ATOM 697 O O . ARG A 1 85 ? 5.604 -12.124 -12.332 1.00 81.75 85 ARG A O 1
ATOM 704 N N . LEU A 1 86 ? 6.326 -11.206 -14.249 1.00 86.94 86 LEU A N 1
ATOM 705 C CA . LEU A 1 86 ? 6.316 -9.835 -13.747 1.00 86.94 86 LEU A CA 1
ATOM 706 C C . LEU A 1 86 ? 5.059 -9.088 -14.192 1.00 86.94 86 LEU A C 1
ATOM 708 O O . LEU A 1 86 ? 4.475 -9.392 -15.223 1.00 86.94 86 LEU A O 1
ATOM 712 N N . ASN A 1 87 ? 4.682 -8.114 -13.377 1.00 87.44 87 ASN A N 1
ATOM 713 C CA . ASN A 1 87 ? 3.693 -7.095 -13.652 1.00 87.44 87 ASN A CA 1
ATOM 714 C C . ASN A 1 87 ? 4.421 -5.746 -13.578 1.00 87.44 87 ASN A C 1
ATOM 716 O O . ASN A 1 87 ? 5.528 -5.680 -13.023 1.00 87.44 87 ASN A O 1
ATOM 720 N N . PRO A 1 88 ? 3.812 -4.680 -14.108 1.00 89.38 88 PRO A N 1
ATOM 721 C CA . PRO A 1 88 ? 4.380 -3.350 -14.018 1.00 89.38 88 PRO A CA 1
ATOM 722 C C . PRO A 1 88 ? 4.637 -2.932 -12.571 1.00 89.38 88 PRO A C 1
ATOM 724 O O . PRO A 1 88 ? 3.818 -3.166 -11.679 1.00 89.38 88 PRO A O 1
ATOM 727 N N . TYR A 1 89 ? 5.762 -2.260 -12.342 1.00 93.31 89 TYR A N 1
ATOM 728 C CA . TYR A 1 89 ? 5.959 -1.509 -11.110 1.00 93.31 89 TYR A CA 1
ATOM 729 C C . TYR A 1 89 ? 5.054 -0.269 -11.152 1.00 93.31 89 TYR A C 1
ATOM 731 O O . TYR A 1 89 ? 5.209 0.585 -12.018 1.00 93.31 89 TYR A O 1
ATOM 739 N N . VAL A 1 90 ? 4.093 -0.179 -10.229 1.00 92.56 90 VAL A N 1
ATOM 740 C CA . VAL A 1 90 ? 3.042 0.865 -10.234 1.00 92.56 90 VAL A CA 1
ATOM 741 C C . VAL A 1 90 ? 3.092 1.801 -9.023 1.00 92.56 90 VAL A C 1
ATOM 743 O O . VAL A 1 90 ? 2.195 2.620 -8.812 1.00 92.56 90 VAL A O 1
ATOM 746 N N . TYR A 1 91 ? 4.118 1.681 -8.184 1.00 95.31 91 TYR A N 1
ATOM 747 C CA . TYR A 1 91 ? 4.252 2.519 -6.993 1.00 95.31 91 TYR A CA 1
ATOM 748 C C . TYR A 1 91 ? 4.970 3.831 -7.316 1.00 95.31 91 TYR A C 1
ATOM 750 O O . TYR A 1 91 ? 5.796 3.851 -8.222 1.00 95.31 91 TYR A O 1
ATOM 758 N N . PRO A 1 92 ? 4.729 4.919 -6.565 1.00 96.88 92 PRO A N 1
ATOM 759 C CA . PRO A 1 92 ? 5.558 6.115 -6.679 1.00 96.88 92 PRO A CA 1
ATOM 760 C C . PRO A 1 92 ? 7.042 5.804 -6.402 1.00 96.88 92 PRO A C 1
ATOM 762 O O . PRO A 1 92 ? 7.330 4.917 -5.586 1.00 96.88 92 PRO A O 1
ATOM 765 N N . PRO A 1 93 ? 8.005 6.563 -6.966 1.00 97.81 93 PRO A N 1
ATOM 766 C CA . PRO A 1 93 ? 9.433 6.301 -6.757 1.00 97.81 93 PRO A CA 1
ATOM 767 C C . PRO A 1 93 ? 9.831 6.315 -5.279 1.00 97.81 93 PRO A C 1
ATOM 769 O O . PRO A 1 93 ? 10.590 5.461 -4.829 1.00 97.81 93 PRO A O 1
ATOM 772 N N . PHE A 1 94 ? 9.254 7.238 -4.499 1.00 97.94 94 PHE A N 1
ATOM 773 C CA . PHE A 1 94 ? 9.497 7.328 -3.059 1.00 97.94 94 PHE A CA 1
ATOM 774 C C . PHE A 1 94 ? 9.226 6.009 -2.327 1.00 97.94 94 PHE A C 1
ATOM 776 O O . PHE A 1 94 ? 9.960 5.664 -1.409 1.00 97.94 94 PHE A O 1
ATOM 783 N N . THR A 1 95 ? 8.226 5.238 -2.756 1.00 98.19 95 THR A N 1
ATOM 784 C CA . THR A 1 95 ? 7.914 3.937 -2.147 1.00 98.19 95 THR A CA 1
ATOM 785 C C . THR A 1 95 ? 9.084 2.971 -2.286 1.00 98.19 95 THR A C 1
ATOM 787 O O . THR A 1 95 ? 9.485 2.335 -1.314 1.00 98.19 95 THR A O 1
ATOM 790 N N . GLY A 1 96 ? 9.679 2.904 -3.477 1.00 98.00 96 GLY A N 1
ATOM 791 C CA . GLY A 1 96 ? 10.842 2.064 -3.725 1.00 98.00 96 GLY A CA 1
ATOM 792 C C . GLY A 1 96 ? 12.073 2.532 -2.947 1.00 98.00 96 GLY A C 1
ATOM 793 O O . GLY A 1 96 ? 12.799 1.695 -2.416 1.00 98.00 96 GLY A O 1
ATOM 794 N N . TYR A 1 97 ? 12.277 3.844 -2.792 1.00 98.31 97 TYR A N 1
ATOM 795 C CA . TYR A 1 97 ? 13.346 4.378 -1.938 1.00 98.31 97 TYR A CA 1
ATOM 796 C C . TYR A 1 97 ? 13.121 4.066 -0.452 1.00 98.31 97 TYR A C 1
ATOM 798 O O . TYR A 1 97 ? 14.044 3.613 0.223 1.00 98.31 97 TYR A O 1
ATOM 806 N N . LEU A 1 98 ? 11.895 4.245 0.050 1.00 98.25 98 LEU A N 1
ATOM 807 C CA . LEU A 1 98 ? 11.515 3.968 1.439 1.00 98.25 98 LEU A CA 1
ATOM 808 C C . LEU A 1 98 ? 11.777 2.508 1.819 1.00 98.25 98 LEU A C 1
ATOM 810 O O . LEU A 1 98 ? 12.260 2.231 2.914 1.00 98.25 98 LEU A O 1
ATOM 814 N N . PHE A 1 99 ? 11.480 1.580 0.911 1.00 98.06 99 PHE A N 1
ATOM 815 C CA . PHE A 1 99 ? 11.708 0.148 1.102 1.00 98.06 99 PHE A CA 1
ATOM 816 C C . PHE A 1 99 ? 13.031 -0.343 0.503 1.00 98.06 99 PHE A C 1
ATOM 818 O O . PHE A 1 99 ? 13.294 -1.543 0.487 1.00 98.06 99 PHE A O 1
ATOM 825 N N . GLY A 1 100 ? 13.906 0.572 0.077 1.00 97.75 100 GLY A N 1
ATOM 826 C CA . GLY A 1 100 ? 15.208 0.254 -0.506 1.00 97.75 100 GLY A CA 1
ATOM 827 C C . GLY A 1 100 ? 16.119 -0.532 0.434 1.00 97.75 100 GLY A C 1
ATOM 828 O O . GLY A 1 100 ? 16.893 -1.367 -0.009 1.00 97.75 100 GLY A O 1
ATOM 829 N N . TRP A 1 101 ? 15.977 -0.362 1.748 1.00 98.00 101 TRP A N 1
ATOM 830 C CA . TRP A 1 101 ? 16.734 -1.144 2.729 1.00 98.00 101 TRP A CA 1
ATOM 831 C C . TRP A 1 101 ? 16.445 -2.655 2.655 1.00 98.00 101 TRP A C 1
ATOM 833 O O . TRP A 1 101 ? 17.299 -3.454 3.036 1.00 98.00 101 TRP A O 1
ATOM 843 N N . LEU A 1 102 ? 15.293 -3.076 2.116 1.00 97.62 102 LEU A N 1
ATOM 844 C CA . LEU A 1 102 ? 14.993 -4.496 1.901 1.00 97.62 102 LEU A CA 1
ATOM 845 C C . LEU A 1 102 ? 15.933 -5.131 0.872 1.00 97.62 102 LEU A C 1
ATOM 847 O O . LEU A 1 102 ? 16.147 -6.340 0.908 1.00 97.62 102 LEU A O 1
ATOM 851 N N . THR A 1 103 ? 16.550 -4.344 -0.014 1.00 97.06 103 THR A N 1
ATOM 852 C CA . THR A 1 103 ? 17.478 -4.868 -1.026 1.00 97.06 103 THR A CA 1
ATOM 853 C C . THR A 1 103 ? 18.800 -5.354 -0.437 1.00 97.06 103 THR A C 1
ATOM 855 O O . THR A 1 103 ? 19.579 -5.977 -1.155 1.00 97.06 103 THR A O 1
ATOM 858 N N . LEU A 1 104 ? 19.055 -5.083 0.848 1.00 97.56 104 LEU A N 1
ATOM 859 C CA . LEU A 1 104 ? 20.194 -5.619 1.599 1.00 97.56 104 LEU A CA 1
ATOM 860 C C . LEU A 1 104 ? 20.039 -7.115 1.918 1.00 97.56 104 LEU A C 1
ATOM 862 O O . LEU A 1 104 ? 21.012 -7.767 2.285 1.00 97.56 104 LEU A O 1
ATOM 866 N N . PHE A 1 105 ? 18.829 -7.655 1.773 1.00 97.69 105 PHE A N 1
ATOM 867 C CA . PHE A 1 105 ? 18.492 -9.037 2.087 1.00 97.69 105 PHE A CA 1
ATOM 868 C C . PHE A 1 105 ? 18.211 -9.850 0.817 1.00 97.69 105 PHE A C 1
ATOM 870 O O . PHE A 1 105 ? 17.898 -9.307 -0.254 1.00 97.69 105 PHE A O 1
ATOM 877 N N . SER A 1 106 ? 18.292 -11.178 0.935 1.00 95.00 106 SER A N 1
ATOM 878 C CA . SER A 1 106 ? 17.809 -12.079 -0.112 1.00 95.00 106 SER A CA 1
ATOM 879 C C . SER A 1 106 ? 16.292 -11.952 -0.264 1.00 95.00 106 SER A C 1
ATOM 881 O O . SER A 1 106 ? 15.584 -11.577 0.672 1.00 95.00 106 SER A O 1
ATOM 883 N N . TYR A 1 107 ? 15.759 -12.287 -1.439 1.00 92.50 107 TYR A N 1
ATOM 884 C CA . TYR A 1 107 ? 14.319 -12.167 -1.670 1.00 92.50 107 TYR A CA 1
ATOM 885 C C . TYR A 1 107 ? 13.485 -13.047 -0.713 1.00 92.50 107 TYR A C 1
ATOM 887 O O . TYR A 1 107 ? 12.419 -12.629 -0.262 1.00 92.50 107 TYR A O 1
ATOM 895 N N . ASP A 1 108 ? 13.994 -14.217 -0.313 1.00 90.94 108 ASP A N 1
ATOM 896 C CA . ASP A 1 108 ? 13.343 -15.069 0.692 1.00 90.94 108 ASP A CA 1
ATOM 897 C C . ASP A 1 108 ? 13.286 -14.419 2.078 1.00 90.94 108 ASP A C 1
ATOM 899 O O . ASP A 1 108 ? 12.250 -14.452 2.743 1.00 90.94 108 ASP A O 1
ATOM 903 N N . GLN A 1 109 ? 14.366 -13.755 2.494 1.00 94.38 109 GLN A N 1
ATOM 904 C CA . GLN A 1 109 ? 14.380 -12.981 3.735 1.00 94.38 109 GLN A CA 1
ATOM 905 C C . GLN A 1 109 ? 13.394 -11.810 3.665 1.00 94.38 109 GLN A C 1
ATOM 907 O O . GLN A 1 109 ? 12.643 -11.588 4.613 1.00 94.38 109 GLN A O 1
ATOM 912 N N . VAL A 1 110 ? 13.337 -11.101 2.533 1.00 95.12 110 VAL A N 1
ATOM 913 C CA . VAL A 1 110 ? 12.391 -9.994 2.323 1.00 95.12 110 VAL A CA 1
ATOM 914 C C . VAL A 1 110 ? 10.946 -10.460 2.441 1.00 95.12 110 VAL A C 1
ATOM 916 O O . VAL A 1 110 ? 10.161 -9.791 3.108 1.00 95.12 110 VAL A O 1
ATOM 919 N N . LYS A 1 111 ? 10.594 -11.621 1.877 1.00 92.00 111 LYS A N 1
ATOM 920 C CA . LYS A 1 111 ? 9.264 -12.228 2.053 1.00 92.00 111 LYS A CA 1
ATOM 921 C C . LYS A 1 111 ? 8.920 -12.415 3.534 1.00 92.00 111 LYS A C 1
ATOM 923 O O . LYS A 1 111 ? 7.839 -12.023 3.963 1.00 92.00 111 LYS A O 1
ATOM 928 N N . MET A 1 112 ? 9.844 -12.957 4.327 1.00 93.69 112 MET A N 1
ATOM 929 C CA . MET A 1 112 ? 9.615 -13.183 5.759 1.00 93.69 112 MET A CA 1
ATOM 930 C C . MET A 1 112 ? 9.507 -11.879 6.553 1.00 93.69 112 MET A C 1
ATOM 932 O O . MET A 1 112 ? 8.614 -11.746 7.392 1.00 93.69 112 MET A O 1
ATOM 936 N N . ILE A 1 113 ? 10.374 -10.904 6.269 1.00 96.06 113 ILE A N 1
ATOM 937 C CA . ILE A 1 113 ? 10.325 -9.570 6.881 1.00 96.06 113 ILE A CA 1
ATOM 938 C C . ILE A 1 113 ? 8.991 -8.895 6.5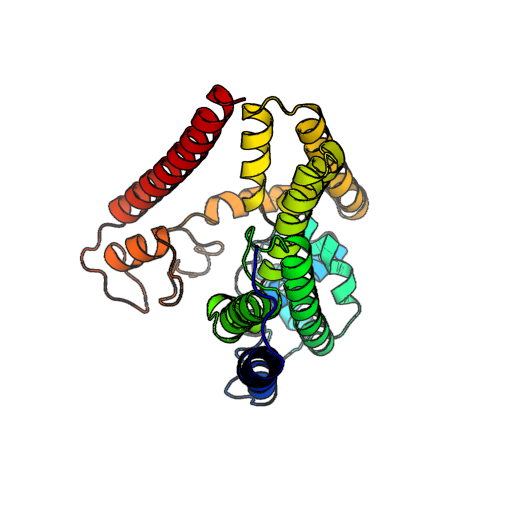53 1.00 96.06 113 ILE A C 1
ATOM 940 O O . ILE A 1 113 ? 8.331 -8.367 7.446 1.00 96.06 113 ILE A O 1
ATOM 944 N N . TRP A 1 114 ? 8.569 -8.942 5.288 1.00 95.50 114 TRP A N 1
ATOM 945 C CA . TRP A 1 114 ? 7.327 -8.327 4.834 1.00 95.50 114 TRP A CA 1
ATOM 946 C C . TRP A 1 114 ? 6.100 -8.969 5.467 1.00 95.50 114 TRP A C 1
ATOM 948 O O . TRP A 1 114 ? 5.203 -8.265 5.933 1.00 95.50 114 TRP A O 1
ATOM 958 N N . PHE A 1 115 ? 6.068 -10.300 5.519 1.00 94.56 115 PHE A N 1
ATOM 959 C CA . PHE A 1 115 ? 4.996 -11.052 6.154 1.00 94.56 115 PHE A CA 1
ATOM 960 C C . PHE A 1 115 ? 4.823 -10.651 7.616 1.00 94.56 115 PHE A C 1
ATOM 962 O O . PHE A 1 115 ? 3.761 -10.152 7.989 1.00 94.56 115 PHE A O 1
ATOM 969 N N . TRP A 1 116 ? 5.864 -10.816 8.434 1.00 96.31 116 TRP A N 1
ATOM 970 C CA . TRP A 1 116 ? 5.783 -10.521 9.864 1.00 96.31 116 TRP A CA 1
ATOM 971 C C . TRP A 1 116 ? 5.585 -9.030 10.130 1.00 96.31 116 TRP A C 1
ATOM 973 O O . TRP A 1 116 ? 4.786 -8.663 10.991 1.00 96.31 116 TRP A O 1
ATOM 983 N N . GLY A 1 117 ? 6.221 -8.165 9.338 1.00 97.19 117 GLY A N 1
ATOM 984 C CA . GLY A 1 117 ? 5.983 -6.724 9.372 1.00 97.19 117 GLY A CA 1
ATOM 985 C C . GLY A 1 117 ? 4.517 -6.374 9.112 1.00 97.19 117 GLY A C 1
ATOM 986 O O . GLY A 1 117 ? 3.946 -5.561 9.835 1.00 97.19 117 GLY A O 1
ATOM 987 N N . SER A 1 118 ? 3.866 -7.037 8.152 1.00 96.31 118 SER A N 1
ATOM 988 C CA . SER A 1 118 ? 2.440 -6.836 7.855 1.00 96.31 118 SER A CA 1
ATOM 989 C C . SER A 1 118 ? 1.537 -7.247 9.022 1.00 96.31 118 SER A C 1
ATOM 991 O O . SER A 1 118 ? 0.565 -6.546 9.309 1.00 96.31 118 SER A O 1
ATOM 993 N N . GLN A 1 119 ? 1.874 -8.333 9.730 1.00 95.94 119 GLN A N 1
ATOM 994 C CA . GLN A 1 119 ? 1.163 -8.753 10.947 1.00 95.94 119 GLN A CA 1
ATOM 995 C C . GLN A 1 119 ? 1.285 -7.689 12.043 1.00 95.94 119 GLN A C 1
ATOM 997 O O . GLN A 1 119 ? 0.284 -7.234 12.594 1.00 95.94 119 GLN A O 1
ATOM 1002 N N . VAL A 1 120 ? 2.510 -7.238 12.325 1.00 97.81 120 VAL A N 1
ATOM 1003 C CA . VAL A 1 120 ? 2.774 -6.213 13.346 1.00 97.81 120 VAL A CA 1
ATOM 1004 C C . VAL A 1 120 ? 2.027 -4.919 13.019 1.00 97.81 120 VAL A C 1
ATOM 1006 O O . VAL A 1 120 ? 1.335 -4.373 13.878 1.00 97.81 120 VAL A O 1
ATOM 1009 N N . LEU A 1 121 ? 2.098 -4.454 11.771 1.00 97.81 121 LEU A N 1
ATOM 1010 C CA . LEU A 1 121 ? 1.415 -3.237 11.328 1.00 97.81 121 LEU A CA 1
ATOM 1011 C C . LEU A 1 121 ? -0.110 -3.356 11.420 1.00 97.81 121 LEU A C 1
ATOM 1013 O O . LEU A 1 121 ? -0.761 -2.375 11.783 1.00 97.81 121 LEU A O 1
ATOM 1017 N N . LEU A 1 122 ? -0.692 -4.535 11.162 1.00 95.94 122 LEU A N 1
ATOM 1018 C CA . LEU A 1 122 ? -2.119 -4.776 11.397 1.00 95.94 122 LEU A CA 1
ATOM 1019 C C . LEU A 1 122 ? -2.480 -4.533 12.863 1.00 95.94 122 LEU A C 1
ATOM 1021 O O . LEU A 1 122 ? -3.376 -3.741 13.151 1.00 95.94 122 LEU A O 1
ATOM 1025 N N . PHE A 1 123 ? -1.787 -5.198 13.788 1.00 94.38 123 PHE A N 1
ATOM 1026 C CA . PHE A 1 123 ? -2.109 -5.099 15.210 1.00 94.38 123 PHE A CA 1
ATOM 1027 C C . PHE A 1 123 ? -1.870 -3.688 15.751 1.00 94.38 123 PHE A C 1
ATOM 1029 O O . PHE A 1 123 ? -2.722 -3.171 16.471 1.00 94.38 123 PHE A O 1
ATOM 1036 N N . LEU A 1 124 ? -0.797 -3.010 15.330 1.00 95.25 124 LEU A N 1
ATOM 1037 C CA . LEU A 1 124 ? -0.584 -1.596 15.652 1.00 95.25 124 LEU A CA 1
ATOM 1038 C C . LEU A 1 124 ? -1.720 -0.711 15.124 1.00 95.25 124 LEU A C 1
ATOM 1040 O O . LEU A 1 124 ? -2.182 0.182 15.832 1.00 95.25 124 LEU A O 1
ATOM 1044 N N . SER A 1 125 ? -2.221 -0.977 13.916 1.00 94.62 125 SER A N 1
ATOM 1045 C CA . SER A 1 125 ? -3.376 -0.257 13.361 1.00 94.62 125 SER A CA 1
ATOM 1046 C C . SER A 1 125 ? -4.624 -0.445 14.221 1.00 94.62 125 SER A C 1
ATOM 1048 O O . SER A 1 125 ? -5.297 0.531 14.549 1.00 94.62 125 SER A O 1
ATOM 1050 N N . LEU A 1 126 ? -4.914 -1.684 14.637 1.00 90.81 126 LEU A N 1
ATOM 1051 C CA . LEU A 1 126 ? -6.036 -1.994 15.529 1.00 90.81 126 LEU A CA 1
ATOM 1052 C C . LEU A 1 126 ? -5.893 -1.299 16.889 1.00 90.81 126 LEU A C 1
ATOM 1054 O O . LEU A 1 126 ? -6.883 -0.804 17.424 1.00 90.81 126 LEU A O 1
ATOM 1058 N N . MET A 1 127 ? -4.673 -1.219 17.428 1.00 89.94 127 MET A N 1
ATOM 1059 C CA . MET A 1 127 ? -4.380 -0.513 18.680 1.00 89.94 127 MET A CA 1
ATOM 1060 C C . MET A 1 127 ? -4.585 1.002 18.555 1.00 89.94 127 MET A C 1
ATOM 1062 O O . MET A 1 127 ? -5.165 1.615 19.447 1.00 89.94 127 MET A O 1
ATOM 1066 N N . LEU A 1 128 ? -4.161 1.622 17.451 1.00 89.69 128 LEU A N 1
ATOM 1067 C CA . LEU A 1 128 ? -4.352 3.061 17.210 1.00 89.69 128 LEU A CA 1
ATOM 1068 C C . LEU A 1 128 ? -5.821 3.418 16.954 1.00 89.69 128 LEU A C 1
ATOM 1070 O O . LEU A 1 128 ? -6.317 4.447 17.421 1.00 89.69 128 LEU A O 1
ATOM 1074 N N . CYS A 1 129 ? -6.532 2.541 16.247 1.00 84.44 129 CYS A N 1
ATOM 1075 C CA . CYS A 1 129 ? -7.969 2.638 16.011 1.00 84.44 129 CYS A CA 1
ATOM 1076 C C . CYS A 1 129 ? -8.805 2.145 17.198 1.00 84.44 129 CYS A C 1
ATOM 1078 O O . CYS A 1 129 ? -10.035 2.093 17.101 1.00 84.44 129 CYS A O 1
ATOM 1080 N N . TRP A 1 130 ? -8.172 1.810 18.326 1.00 78.88 130 TRP A N 1
ATOM 1081 C CA . TRP A 1 130 ? -8.862 1.336 19.512 1.00 78.88 130 TRP A CA 1
ATOM 1082 C C . TRP A 1 130 ? -9.699 2.457 20.129 1.00 78.88 130 TRP A C 1
ATOM 1084 O O . TRP A 1 130 ? -9.265 3.236 20.974 1.00 78.88 130 TRP A O 1
ATOM 1094 N N . SER A 1 131 ? -10.949 2.541 19.699 1.00 67.31 131 SER A N 1
ATOM 1095 C CA . SER A 1 131 ? -12.009 3.259 20.395 1.00 67.31 131 SER A CA 1
ATOM 1096 C C . SER A 1 131 ? -13.123 2.272 20.645 1.00 67.31 131 SER A C 1
ATOM 1098 O O . SER A 1 131 ? -13.971 2.047 19.786 1.00 67.31 131 SER A O 1
ATOM 1100 N N . LYS A 1 132 ? -13.092 1.660 21.828 1.00 66.88 132 LYS A N 1
ATOM 1101 C CA . LYS A 1 132 ? -14.196 0.830 22.289 1.00 66.88 132 LYS A CA 1
ATOM 1102 C C . LYS A 1 132 ? -15.473 1.684 22.278 1.00 66.88 132 LYS A C 1
ATOM 1104 O O . LYS A 1 132 ? -15.443 2.762 22.880 1.00 66.88 132 LYS A O 1
ATOM 1109 N N . PRO A 1 133 ? -16.572 1.243 21.637 1.00 69.44 133 PRO A N 1
ATOM 1110 C CA . PRO A 1 133 ? -17.844 1.945 21.728 1.00 69.44 133 PRO A CA 1
ATOM 1111 C C . PRO A 1 133 ? -18.213 2.178 23.193 1.00 69.44 133 PRO A C 1
ATOM 1113 O O . PRO A 1 133 ? -17.979 1.306 24.042 1.00 69.44 133 PRO A O 1
ATOM 1116 N N . VAL A 1 134 ? -18.767 3.355 23.496 1.00 69.38 134 VAL A N 1
ATOM 1117 C CA . VAL A 1 134 ? -19.199 3.696 24.855 1.00 69.38 134 VAL A CA 1
ATOM 1118 C C . VAL A 1 134 ? -20.144 2.603 25.341 1.00 69.38 134 VAL A C 1
ATOM 1120 O O . VAL A 1 134 ? -21.165 2.335 24.718 1.00 69.38 134 VAL A O 1
ATOM 1123 N N . GLY A 1 135 ? -19.764 1.937 26.431 1.00 70.56 135 GLY A N 1
ATOM 1124 C CA . GLY A 1 135 ? -20.577 0.886 27.031 1.00 70.56 135 GLY A CA 1
ATOM 1125 C C . GLY A 1 135 ? -20.341 -0.548 26.559 1.00 70.56 135 GLY A C 1
ATOM 1126 O O . GLY A 1 135 ? -20.767 -1.481 27.232 1.00 70.56 135 GLY A O 1
ATOM 1127 N N . CYS A 1 136 ? -19.605 -0.785 25.474 1.00 76.00 136 CYS A N 1
ATOM 1128 C CA . CYS A 1 136 ? -19.287 -2.158 25.068 1.00 76.00 136 CYS A CA 1
ATOM 1129 C C . CYS A 1 136 ? -18.242 -2.751 26.027 1.00 76.00 136 CYS A C 1
ATOM 1131 O O . CYS A 1 136 ? -17.273 -2.057 26.286 1.00 76.00 136 CYS A O 1
ATOM 1133 N N . PRO A 1 137 ? -18.325 -3.969 26.595 1.00 83.94 137 PRO A N 1
ATOM 1134 C CA . PRO A 1 137 ? -17.244 -4.508 27.438 1.00 83.94 137 PRO A CA 1
ATOM 1135 C C . PRO A 1 137 ? -15.961 -4.815 26.631 1.00 83.94 137 PRO A C 1
ATOM 1137 O O . PRO A 1 137 ? -16.010 -4.969 25.414 1.00 83.94 137 PRO A O 1
ATOM 1140 N N . LEU A 1 138 ? -14.791 -4.869 27.295 1.00 84.75 138 LEU A N 1
ATOM 1141 C CA . LEU A 1 138 ? -13.488 -5.012 26.612 1.00 84.75 138 LEU A CA 1
ATOM 1142 C C . LEU A 1 138 ? -13.360 -6.339 25.846 1.00 84.75 138 LEU A C 1
ATOM 1144 O O . LEU A 1 138 ? -12.984 -6.337 24.679 1.00 84.75 138 LEU A O 1
ATOM 1148 N N . LEU A 1 139 ? -13.669 -7.460 26.503 1.00 87.38 139 LEU A N 1
ATOM 1149 C CA . LEU A 1 139 ? -13.449 -8.791 25.932 1.00 87.38 139 LEU A CA 1
ATOM 1150 C C . LEU A 1 139 ? -14.339 -9.101 24.711 1.00 87.38 139 LEU A C 1
ATOM 1152 O O . LEU A 1 139 ? -13.782 -9.554 23.715 1.00 87.38 139 LEU A O 1
ATOM 1156 N N . PRO A 1 140 ? -15.658 -8.806 24.707 1.00 86.12 140 PRO A N 1
ATOM 1157 C CA . PRO A 1 140 ? -16.474 -8.922 23.496 1.00 86.12 140 PRO A CA 1
ATOM 1158 C C . PRO A 1 140 ? -15.936 -8.078 22.339 1.00 86.12 140 PRO A C 1
ATOM 1160 O O . PRO A 1 140 ? -15.903 -8.533 21.203 1.00 86.12 140 PRO A O 1
ATOM 1163 N N . TRP A 1 141 ? -15.478 -6.855 22.623 1.00 87.38 141 TRP A N 1
ATOM 1164 C CA . TRP A 1 141 ? -14.944 -5.969 21.590 1.00 87.38 141 TRP A CA 1
ATOM 1165 C C . TRP A 1 141 ? -13.628 -6.492 20.995 1.00 87.38 141 TRP A C 1
ATOM 1167 O O . TRP A 1 141 ? -13.454 -6.481 19.775 1.00 87.38 141 TRP A O 1
ATOM 1177 N N . LEU A 1 142 ? -12.727 -7.013 21.839 1.00 88.00 142 LEU A N 1
ATOM 1178 C CA . LEU A 1 142 ? -11.522 -7.725 21.397 1.00 88.00 142 LEU A CA 1
ATOM 1179 C C . LEU A 1 142 ? -11.884 -8.945 20.548 1.00 88.00 142 LEU A C 1
ATOM 1181 O O . LEU A 1 142 ? -11.272 -9.151 19.506 1.00 88.00 142 LEU A O 1
ATOM 1185 N N . ALA A 1 143 ? -12.890 -9.720 20.963 1.00 89.00 143 ALA A N 1
ATOM 1186 C CA . ALA A 1 143 ? -13.319 -10.914 20.247 1.00 89.00 143 ALA A CA 1
ATOM 1187 C C . ALA A 1 143 ? -13.869 -10.562 18.862 1.00 89.00 143 ALA A C 1
ATOM 1189 O O . ALA A 1 143 ? -13.443 -11.149 17.876 1.00 89.00 143 ALA A O 1
ATOM 1190 N N . VAL A 1 144 ? -14.732 -9.551 18.752 1.00 89.62 144 VAL A N 1
ATOM 1191 C CA . VAL A 1 144 ? -15.239 -9.082 17.451 1.00 89.62 144 VAL A CA 1
ATOM 1192 C C . VAL A 1 144 ? -14.103 -8.570 16.565 1.00 89.62 144 VAL A C 1
ATOM 1194 O O . VAL A 1 144 ? -14.035 -8.930 15.391 1.00 89.62 144 VAL A O 1
ATOM 1197 N N . SER A 1 145 ? -13.184 -7.774 17.119 1.00 89.56 145 SER A N 1
ATOM 1198 C CA . SER A 1 145 ? -12.045 -7.232 16.365 1.00 89.56 145 SER A CA 1
ATOM 1199 C C . SER A 1 145 ? -11.142 -8.349 15.832 1.00 89.56 145 SER A C 1
ATOM 1201 O O . SER A 1 145 ? -10.839 -8.378 14.640 1.00 89.56 145 SER A O 1
ATOM 1203 N N . LEU A 1 146 ? -10.764 -9.299 16.696 1.00 91.81 146 LEU A N 1
ATOM 1204 C CA . LEU A 1 146 ? -9.920 -10.440 16.341 1.00 91.81 146 LEU A CA 1
ATOM 1205 C C . LEU A 1 146 ? -10.626 -11.387 15.367 1.00 91.81 146 LEU A C 1
ATOM 1207 O O . LEU A 1 146 ? -10.035 -11.788 14.372 1.00 91.81 146 LEU A O 1
ATOM 1211 N N . GLY A 1 147 ? -11.897 -11.707 15.613 1.00 92.50 147 GLY A N 1
ATOM 1212 C CA . GLY A 1 147 ? -12.691 -12.562 14.735 1.00 92.50 147 GLY A CA 1
ATOM 1213 C C . GLY A 1 147 ? -12.882 -11.956 13.348 1.00 92.50 147 GLY A C 1
ATOM 1214 O O . GLY A 1 147 ? -12.804 -12.677 12.356 1.00 92.50 147 GLY A O 1
ATOM 1215 N N . THR A 1 148 ? -13.033 -10.630 13.266 1.00 91.12 148 THR A N 1
ATOM 1216 C CA . THR A 1 148 ? -13.085 -9.919 11.983 1.00 91.12 148 THR A CA 1
ATOM 1217 C C . THR A 1 148 ? -11.796 -10.142 11.208 1.00 91.12 148 THR A C 1
ATOM 1219 O O . THR A 1 148 ? -11.853 -10.635 10.088 1.00 91.12 148 THR A O 1
ATOM 1222 N N . VAL A 1 149 ? -10.629 -9.841 11.790 1.00 93.44 149 VAL A N 1
ATOM 1223 C CA . VAL A 1 149 ? -9.355 -9.985 11.064 1.00 93.44 149 VAL A CA 1
ATOM 1224 C C . VAL A 1 149 ? -8.972 -11.439 10.792 1.00 93.44 149 VAL A C 1
ATOM 1226 O O . VAL A 1 149 ? -8.350 -11.704 9.768 1.00 93.44 149 VAL A O 1
ATOM 1229 N N . ALA A 1 150 ? -9.390 -12.382 11.640 1.00 93.19 150 ALA A N 1
ATOM 1230 C CA . ALA A 1 150 ? -9.144 -13.811 11.450 1.00 93.19 150 ALA A CA 1
ATOM 1231 C C . ALA A 1 150 ? -9.797 -14.363 10.172 1.00 93.19 150 ALA A C 1
ATOM 1233 O O . ALA A 1 150 ? -9.188 -15.190 9.499 1.00 93.19 150 ALA A O 1
ATOM 1234 N N . TYR A 1 151 ? -10.981 -13.864 9.800 1.00 91.38 151 TYR A N 1
ATOM 1235 C CA . TYR A 1 151 ? -11.723 -14.297 8.605 1.00 91.38 151 TYR A CA 1
ATOM 1236 C C . TYR A 1 151 ? -11.723 -13.277 7.459 1.00 91.38 151 TYR A C 1
ATOM 1238 O O . TYR A 1 151 ? -12.402 -13.463 6.446 1.00 91.38 151 TYR A O 1
ATOM 1246 N N . PHE A 1 152 ? -10.980 -12.177 7.582 1.00 90.44 152 PHE A N 1
ATOM 1247 C CA . PHE A 1 152 ? -11.025 -11.121 6.579 1.00 90.44 152 PHE A CA 1
ATOM 1248 C C . PHE A 1 152 ? -10.212 -11.501 5.336 1.00 90.44 152 PHE A C 1
ATOM 1250 O O . PHE A 1 152 ? -9.003 -11.291 5.263 1.00 90.44 152 PHE A O 1
ATOM 1257 N N . PHE A 1 153 ? -10.881 -12.020 4.305 1.00 87.81 153 PHE A N 1
ATOM 1258 C CA . PHE A 1 153 ? -10.226 -12.435 3.060 1.00 87.81 153 PHE A CA 1
ATOM 1259 C C . PHE A 1 153 ? -9.342 -11.350 2.401 1.00 87.81 153 PHE A C 1
ATOM 1261 O O . PHE A 1 153 ? -8.243 -11.679 1.953 1.00 87.81 153 PHE A O 1
ATOM 1268 N N . PRO A 1 154 ? -9.713 -10.052 2.365 1.00 87.94 154 PRO A N 1
ATOM 1269 C CA . PRO A 1 154 ? -8.815 -9.011 1.859 1.00 87.94 154 PRO A CA 1
ATOM 1270 C C . PRO A 1 154 ? -7.501 -8.889 2.642 1.00 87.94 154 PRO A C 1
ATOM 1272 O O . PRO A 1 154 ? -6.474 -8.547 2.053 1.00 87.94 154 PRO A O 1
ATOM 1275 N N . HIS A 1 155 ? -7.500 -9.193 3.944 1.00 91.00 155 HIS A N 1
ATOM 1276 C CA . HIS A 1 155 ? -6.281 -9.258 4.752 1.00 91.00 155 HIS A CA 1
ATOM 1277 C C . HIS A 1 155 ? -5.414 -10.451 4.336 1.00 91.00 155 HIS A C 1
ATOM 1279 O O . HIS A 1 155 ? -4.248 -10.248 3.986 1.00 91.00 155 HIS A O 1
ATOM 1285 N N . PHE A 1 156 ? -6.008 -11.643 4.233 1.00 90.81 156 PHE A N 1
ATOM 1286 C CA . PHE A 1 156 ? -5.342 -12.838 3.705 1.00 90.81 156 PHE A CA 1
ATOM 1287 C C . PHE A 1 156 ? -4.722 -12.582 2.323 1.00 90.81 156 PHE A C 1
ATOM 1289 O O . PHE A 1 156 ? -3.557 -12.899 2.069 1.00 90.81 156 PHE A O 1
ATOM 1296 N N . ARG A 1 157 ? -5.470 -11.951 1.411 1.00 86.94 157 ARG A N 1
ATOM 1297 C CA . ARG A 1 157 ? -4.979 -11.594 0.072 1.00 86.94 157 ARG A CA 1
ATOM 1298 C C . ARG A 1 157 ? -3.887 -10.542 0.102 1.00 86.94 157 ARG A C 1
ATOM 1300 O O . ARG A 1 157 ? -2.921 -10.686 -0.635 1.00 86.94 157 ARG A O 1
ATOM 1307 N N . SER A 1 158 ? -3.992 -9.528 0.955 1.00 90.56 158 SER A N 1
ATOM 1308 C CA . SER A 1 158 ? -2.949 -8.504 1.086 1.00 90.56 158 SER A CA 1
ATOM 1309 C C . SER A 1 158 ? -1.627 -9.119 1.545 1.00 90.56 158 SER A C 1
ATOM 1311 O O . SER A 1 158 ? -0.577 -8.808 0.984 1.00 90.56 158 SER A O 1
ATOM 1313 N N . ILE A 1 159 ? -1.692 -10.039 2.513 1.00 90.69 159 ILE A N 1
ATOM 1314 C CA . ILE A 1 159 ? -0.533 -10.794 2.984 1.00 90.69 159 ILE A CA 1
ATOM 1315 C C . ILE A 1 159 ? 0.003 -11.669 1.851 1.00 90.69 159 ILE A C 1
ATOM 1317 O O . ILE A 1 159 ? 1.135 -11.494 1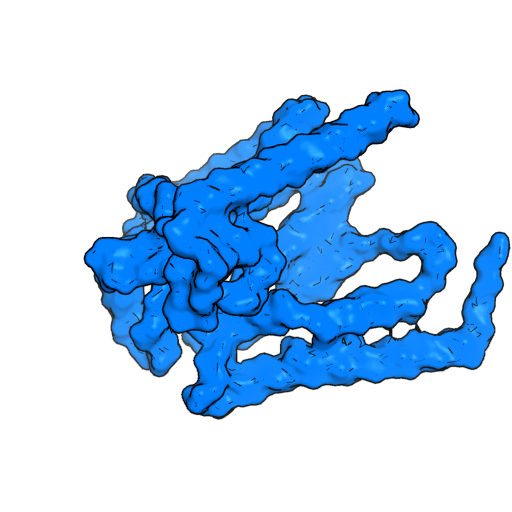.418 1.00 90.69 159 ILE A O 1
ATOM 1321 N N . THR A 1 160 ? -0.824 -12.557 1.300 1.00 87.88 160 THR A N 1
ATOM 1322 C CA . THR A 1 160 ? -0.382 -13.505 0.269 1.00 87.88 160 THR A CA 1
ATOM 1323 C C . THR A 1 160 ? 0.048 -12.836 -1.033 1.00 87.88 160 THR A C 1
ATOM 1325 O O . THR A 1 160 ? 0.856 -13.408 -1.738 1.00 87.88 160 THR A O 1
ATOM 1328 N N . ALA A 1 161 ? -0.392 -11.623 -1.365 1.00 87.00 161 ALA A N 1
ATOM 1329 C CA . ALA A 1 161 ? 0.097 -10.895 -2.538 1.00 87.00 161 ALA A CA 1
ATOM 1330 C C . ALA A 1 161 ? 1.303 -9.986 -2.239 1.00 87.00 161 ALA A C 1
ATOM 1332 O O . ALA A 1 161 ? 1.962 -9.548 -3.179 1.00 87.00 161 ALA A O 1
ATOM 1333 N N . GLY A 1 162 ? 1.635 -9.739 -0.964 1.00 90.94 162 GLY A N 1
ATOM 1334 C CA . GLY A 1 162 ? 2.736 -8.848 -0.575 1.00 90.94 162 GLY A CA 1
ATOM 1335 C C . GLY A 1 162 ? 2.434 -7.374 -0.797 1.00 90.94 162 GLY A C 1
ATOM 1336 O O . GLY A 1 162 ? 3.297 -6.618 -1.227 1.00 90.94 162 GLY A O 1
ATOM 1337 N N . GLN A 1 163 ? 1.191 -6.975 -0.534 1.00 92.19 163 GLN A N 1
ATOM 1338 C CA . GLN A 1 163 ? 0.722 -5.617 -0.789 1.00 92.19 163 GLN A CA 1
ATOM 1339 C C . GLN A 1 163 ? 1.129 -4.654 0.329 1.00 92.19 163 GLN A C 1
ATOM 1341 O O . GLN A 1 163 ? 1.326 -5.040 1.478 1.00 92.19 163 GLN A O 1
ATOM 1346 N N . LEU A 1 164 ? 1.139 -3.362 0.005 1.00 95.12 164 LEU A N 1
ATOM 1347 C CA . LEU A 1 164 ? 1.379 -2.258 0.947 1.00 95.12 164 LEU A CA 1
ATOM 1348 C C . LEU A 1 164 ? 0.194 -1.947 1.876 1.00 95.12 164 LEU A C 1
ATOM 1350 O O . LEU A 1 164 ? 0.251 -0.992 2.651 1.00 95.12 164 LEU A O 1
ATOM 1354 N N . ASN A 1 165 ? -0.903 -2.700 1.790 1.00 94.69 165 ASN A N 1
ATOM 1355 C CA . ASN A 1 165 ? -2.169 -2.317 2.415 1.00 94.69 165 ASN A CA 1
ATOM 1356 C C . ASN A 1 165 ? -2.076 -2.215 3.941 1.00 94.69 165 ASN A C 1
ATOM 1358 O O . ASN A 1 165 ? -2.661 -1.296 4.501 1.00 94.69 165 ASN A O 1
ATOM 1362 N N . HIS A 1 166 ? -1.325 -3.087 4.622 1.00 96.38 166 HIS A N 1
ATOM 1363 C CA . HIS A 1 166 ? -1.163 -3.017 6.083 1.00 96.38 166 HIS A CA 1
ATOM 1364 C C . HIS A 1 166 ? -0.324 -1.821 6.520 1.00 96.38 166 HIS A C 1
ATOM 1366 O O . HIS A 1 166 ? -0.639 -1.183 7.520 1.00 96.38 166 HIS A O 1
ATOM 1372 N N . PHE A 1 167 ? 0.704 -1.476 5.744 1.00 97.81 167 PHE A N 1
ATOM 1373 C CA . PHE A 1 167 ? 1.497 -0.276 5.985 1.00 97.81 167 PHE A CA 1
ATOM 1374 C C . PHE A 1 167 ? 0.655 0.989 5.791 1.00 97.81 167 PHE A C 1
ATOM 1376 O O . PHE A 1 167 ? 0.664 1.880 6.637 1.00 97.81 167 PHE A O 1
ATOM 1383 N N . LEU A 1 168 ? -0.157 1.042 4.733 1.00 97.62 168 LEU A N 1
ATOM 1384 C CA . LEU A 1 168 ? -1.099 2.141 4.519 1.00 97.62 168 LEU A CA 1
ATOM 1385 C C . LEU A 1 168 ? -2.182 2.195 5.597 1.00 97.62 168 LEU A C 1
ATOM 1387 O O . LEU A 1 168 ? -2.481 3.279 6.088 1.00 97.62 168 LEU A O 1
ATOM 1391 N N . LEU A 1 169 ? -2.742 1.054 6.002 1.00 96.50 169 LEU A N 1
ATOM 1392 C CA . LEU A 1 169 ? -3.717 0.976 7.090 1.00 96.50 169 LEU A CA 1
ATOM 1393 C C . LEU A 1 169 ? -3.134 1.552 8.384 1.00 96.50 169 LEU A C 1
ATOM 1395 O O . LEU A 1 169 ? -3.812 2.327 9.058 1.00 96.50 169 LEU A O 1
ATOM 1399 N N . PHE A 1 170 ? -1.873 1.242 8.687 1.00 98.12 170 PHE A N 1
ATOM 1400 C CA . PHE A 1 170 ? -1.166 1.809 9.830 1.00 98.12 170 PHE A CA 1
ATOM 1401 C C . PHE A 1 170 ? -1.029 3.326 9.720 1.00 98.12 170 PHE A C 1
ATOM 1403 O O . PHE A 1 170 ? -1.407 4.031 10.654 1.00 98.12 170 PHE A O 1
ATOM 1410 N N . LEU A 1 171 ? -0.576 3.848 8.576 1.00 98.44 171 LEU A N 1
ATOM 1411 C CA . LEU A 1 171 ? -0.461 5.295 8.376 1.00 98.44 171 LEU A CA 1
ATOM 1412 C C . LEU A 1 171 ? -1.816 6.002 8.501 1.00 98.44 171 LEU A C 1
ATOM 1414 O O . LEU A 1 171 ? -1.904 7.021 9.178 1.00 98.44 171 LEU A O 1
ATOM 1418 N N . ILE A 1 172 ? -2.883 5.456 7.914 1.00 97.50 172 ILE A N 1
ATOM 1419 C CA . ILE A 1 172 ? -4.241 6.014 8.023 1.00 97.50 172 ILE A CA 1
ATOM 1420 C C . ILE A 1 172 ? -4.748 5.970 9.472 1.00 97.50 172 ILE A C 1
ATOM 1422 O O . ILE A 1 172 ? -5.319 6.950 9.956 1.00 97.50 172 ILE A O 1
ATOM 1426 N N . SER A 1 173 ? -4.493 4.876 10.190 1.00 96.75 173 SER A N 1
ATOM 1427 C CA . SER A 1 173 ? -4.842 4.743 11.610 1.00 96.75 173 SER A CA 1
ATOM 1428 C C . SER A 1 173 ? -4.085 5.761 12.467 1.00 96.75 173 SER A C 1
ATOM 1430 O O . SER A 1 173 ? -4.671 6.399 13.342 1.00 96.75 173 SER A O 1
ATOM 1432 N N . LEU A 1 174 ? -2.800 5.974 12.176 1.00 97.69 174 LEU A N 1
ATOM 1433 C CA . LEU A 1 174 ? -1.957 6.966 12.839 1.00 97.69 174 LEU A CA 1
ATOM 1434 C C . LEU A 1 174 ? -2.420 8.397 12.549 1.00 97.69 174 LEU A C 1
ATOM 1436 O O . LEU A 1 174 ? -2.493 9.206 13.471 1.00 97.69 174 LEU A O 1
ATOM 1440 N N . ILE A 1 175 ? -2.786 8.703 11.301 1.00 97.31 175 ILE A N 1
ATOM 1441 C CA . ILE A 1 175 ? -3.388 9.987 10.907 1.00 97.31 175 ILE A CA 1
ATOM 1442 C C . ILE A 1 175 ? -4.628 10.250 11.757 1.00 97.31 175 ILE A C 1
ATOM 1444 O O . ILE A 1 175 ? -4.728 11.296 12.396 1.00 97.31 175 ILE A O 1
ATOM 1448 N N . PHE A 1 176 ? -5.549 9.288 11.825 1.00 94.56 176 PHE A N 1
ATOM 1449 C CA . PHE A 1 176 ? -6.771 9.437 12.608 1.00 94.56 176 PHE A CA 1
ATOM 1450 C C . PHE A 1 176 ? -6.487 9.613 14.104 1.00 94.56 176 PHE A C 1
ATOM 1452 O O . PHE A 1 176 ? -7.048 10.509 14.738 1.00 94.56 176 PHE A O 1
ATOM 1459 N N . PHE A 1 177 ? -5.585 8.806 14.663 1.00 95.12 177 PHE A N 1
ATOM 1460 C CA . PHE A 1 177 ? -5.162 8.913 16.056 1.00 95.12 177 PHE A CA 1
ATOM 1461 C C . PHE A 1 177 ? -4.611 10.312 16.373 1.00 95.12 177 PHE A C 1
ATOM 1463 O O . PHE A 1 177 ? -5.144 11.000 17.246 1.00 95.12 177 PHE A O 1
ATOM 1470 N N . LEU A 1 178 ? -3.615 10.780 15.616 1.00 96.12 178 LEU A N 1
ATOM 1471 C CA . LEU A 1 178 ? -3.014 12.108 15.783 1.00 96.12 178 LEU A CA 1
ATOM 1472 C C . LEU A 1 178 ? -4.052 13.221 15.626 1.00 96.12 178 LEU A C 1
ATOM 1474 O O . LEU A 1 178 ? -4.043 14.193 16.383 1.00 96.12 178 LEU A O 1
ATOM 1478 N N . TRP A 1 179 ? -4.975 13.068 14.675 1.00 94.44 179 TRP A N 1
ATOM 1479 C CA . TRP A 1 179 ? -6.052 14.024 14.456 1.00 94.44 179 TRP A CA 1
ATOM 1480 C C . TRP A 1 179 ? -6.972 14.139 15.674 1.00 94.44 179 TRP A C 1
ATOM 1482 O O . TRP A 1 179 ? -7.289 15.252 16.094 1.00 94.44 179 TRP A O 1
ATOM 1492 N N . ARG A 1 180 ? -7.383 13.020 16.282 1.00 91.75 180 ARG A N 1
ATOM 1493 C CA . ARG A 1 180 ? -8.231 13.036 17.489 1.00 91.75 180 ARG A CA 1
ATOM 1494 C C . ARG A 1 180 ? -7.538 13.652 18.701 1.00 91.75 180 ARG A C 1
ATOM 1496 O O . ARG A 1 180 ? -8.206 14.282 19.509 1.00 91.75 180 ARG A O 1
ATOM 1503 N N . HIS A 1 181 ? -6.223 13.496 18.809 1.00 93.62 181 HIS A N 1
ATOM 1504 C CA . HIS A 1 181 ? -5.428 14.034 19.916 1.00 93.62 181 HIS A CA 1
ATOM 1505 C C . HIS A 1 181 ? -4.947 15.480 19.693 1.00 93.62 181 HIS A C 1
ATOM 1507 O O . HIS A 1 181 ? -4.109 15.976 20.438 1.00 93.62 181 HIS A O 1
ATOM 1513 N N . GLY A 1 182 ? -5.464 16.180 18.676 1.00 95.12 182 GLY A N 1
ATOM 1514 C CA . GLY A 1 182 ? -5.141 17.589 18.423 1.00 95.12 182 GLY A CA 1
ATOM 1515 C C . GLY A 1 182 ? -3.793 17.828 17.731 1.00 95.12 182 GLY A C 1
ATOM 1516 O O . GLY A 1 182 ? -3.453 18.971 17.427 1.00 95.12 182 GLY A O 1
ATOM 1517 N N . CYS A 1 183 ? -3.042 16.778 17.384 1.00 96.88 183 CYS A N 1
ATOM 1518 C CA . CYS A 1 183 ? -1.748 16.860 16.697 1.00 96.88 183 CYS A CA 1
ATOM 1519 C C . CYS A 1 183 ? -1.909 17.106 15.181 1.00 96.88 183 CYS A C 1
ATOM 1521 O O . CYS A 1 183 ? -1.444 16.324 14.347 1.00 96.88 183 CYS A O 1
ATOM 1523 N N . ARG A 1 184 ? -2.577 18.205 14.804 1.00 97.31 184 ARG A N 1
ATOM 1524 C CA . ARG A 1 184 ? -2.977 18.532 13.420 1.00 97.31 184 ARG A CA 1
ATOM 1525 C C . ARG A 1 184 ? -1.806 18.566 12.430 1.00 97.31 184 ARG A C 1
ATOM 1527 O O . ARG A 1 184 ? -1.886 17.943 11.376 1.00 97.31 184 ARG A O 1
ATOM 1534 N N . LYS A 1 185 ? -0.710 19.261 12.763 1.00 98.44 185 LYS A N 1
ATOM 1535 C CA . LYS A 1 185 ? 0.468 19.388 11.876 1.00 98.44 185 LYS A CA 1
ATOM 1536 C C . LYS A 1 185 ? 1.142 18.035 11.639 1.00 98.44 185 LYS A C 1
ATOM 1538 O O . LYS A 1 185 ? 1.331 17.646 10.493 1.00 98.44 185 LYS A O 1
ATOM 1543 N N . THR A 1 186 ? 1.400 17.279 12.708 1.00 98.56 186 THR A N 1
ATOM 1544 C CA . THR A 1 186 ? 1.973 15.927 12.621 1.00 98.56 186 THR A CA 1
ATOM 1545 C C . THR A 1 186 ? 1.088 15.001 11.793 1.00 98.56 186 THR A C 1
ATOM 1547 O O . THR A 1 186 ? 1.586 14.306 10.916 1.00 98.56 186 THR A O 1
ATOM 1550 N N . SER A 1 187 ? -0.234 15.046 11.994 1.00 98.12 187 SER A N 1
ATOM 1551 C CA . SER A 1 187 ? -1.180 14.311 11.151 1.00 98.12 187 SER A CA 1
ATOM 1552 C C . SER A 1 187 ? -1.058 14.702 9.674 1.00 98.12 187 SER A C 1
ATOM 1554 O O . SER A 1 187 ? -1.095 13.825 8.817 1.00 98.12 187 SER A O 1
ATOM 1556 N N . GLY A 1 188 ? -0.882 15.991 9.375 1.00 98.50 188 GLY A N 1
ATOM 1557 C CA . GLY A 1 188 ? -0.588 16.490 8.032 1.00 98.50 188 GLY A CA 1
ATOM 1558 C C . GLY A 1 188 ? 0.688 15.889 7.439 1.00 98.50 188 GLY A C 1
ATOM 1559 O O . GLY A 1 188 ? 0.652 15.336 6.344 1.00 98.50 188 GLY A O 1
ATOM 1560 N N . ALA A 1 189 ? 1.802 15.906 8.174 1.00 98.75 189 ALA A N 1
ATOM 1561 C CA . ALA A 1 189 ? 3.055 15.295 7.718 1.00 98.75 189 ALA A CA 1
ATOM 1562 C C . ALA A 1 189 ? 2.896 13.797 7.385 1.00 98.75 189 ALA A C 1
ATOM 1564 O O . ALA A 1 189 ? 3.384 13.339 6.350 1.00 98.75 189 ALA A O 1
ATOM 1565 N N . VAL A 1 190 ? 2.155 13.043 8.209 1.00 98.69 190 VAL A N 1
ATOM 1566 C CA . VAL A 1 190 ? 1.869 11.619 7.951 1.00 98.69 190 VAL A CA 1
ATOM 1567 C C . VAL A 1 190 ? 0.966 11.432 6.721 1.00 98.69 190 VAL A C 1
ATOM 1569 O O . VAL A 1 190 ? 1.187 10.492 5.960 1.00 98.69 190 VAL A O 1
ATOM 1572 N N . ILE A 1 191 ? 0.007 12.334 6.457 1.00 98.62 191 ILE A N 1
ATOM 1573 C CA . ILE A 1 191 ? -0.763 12.344 5.194 1.00 98.62 191 ILE A CA 1
ATOM 1574 C C . ILE A 1 191 ? 0.177 12.515 3.994 1.00 98.62 191 ILE A C 1
ATOM 1576 O O . ILE A 1 191 ? 0.037 11.798 3.001 1.00 98.62 191 ILE A O 1
ATOM 1580 N N . GLY A 1 192 ? 1.152 13.423 4.091 1.00 98.56 192 GLY A N 1
ATOM 1581 C CA . GLY A 1 192 ? 2.167 13.624 3.057 1.00 98.56 192 GLY A CA 1
ATOM 1582 C C . GLY A 1 192 ? 2.973 12.354 2.773 1.00 98.56 192 GLY A C 1
ATOM 1583 O O . GLY A 1 192 ? 3.065 11.924 1.623 1.00 98.56 192 GLY A O 1
ATOM 1584 N N . LEU A 1 193 ? 3.464 11.691 3.826 1.00 98.56 193 LEU A N 1
ATOM 1585 C CA . LEU A 1 193 ? 4.141 10.394 3.722 1.00 98.56 193 LEU A CA 1
ATOM 1586 C C . LEU A 1 193 ? 3.246 9.331 3.064 1.00 98.56 193 LEU A C 1
ATOM 1588 O O . LEU A 1 193 ? 3.663 8.679 2.110 1.00 98.56 193 LEU A O 1
ATOM 1592 N N . ALA A 1 194 ? 2.007 9.169 3.536 1.00 98.56 194 ALA A N 1
ATOM 1593 C CA . ALA A 1 194 ? 1.072 8.179 3.001 1.00 98.56 194 ALA A CA 1
ATOM 1594 C C . ALA A 1 194 ? 0.773 8.404 1.510 1.00 98.56 194 ALA A C 1
ATOM 1596 O O . ALA A 1 194 ? 0.676 7.436 0.757 1.00 98.56 194 ALA A O 1
ATOM 1597 N N . THR A 1 195 ? 0.690 9.668 1.084 1.00 98.06 195 THR A N 1
ATOM 1598 C CA . THR A 1 195 ? 0.475 10.073 -0.317 1.00 98.06 195 THR A CA 1
ATOM 1599 C C . THR A 1 195 ? 1.654 9.698 -1.219 1.00 98.06 195 THR A C 1
ATOM 1601 O O . THR A 1 195 ? 1.465 9.326 -2.375 1.00 98.06 195 THR A O 1
ATOM 1604 N N . LEU A 1 196 ? 2.883 9.758 -0.702 1.00 97.56 196 LEU A N 1
ATOM 1605 C CA . LEU A 1 196 ? 4.070 9.329 -1.445 1.00 97.56 196 LEU A CA 1
ATOM 1606 C C . LEU A 1 196 ? 4.258 7.813 -1.476 1.00 97.56 196 LEU A C 1
ATOM 1608 O O . LEU A 1 196 ? 4.902 7.296 -2.386 1.00 97.56 196 LEU A O 1
ATOM 1612 N N . VAL A 1 197 ? 3.708 7.098 -0.498 1.00 97.50 197 VAL A N 1
ATOM 1613 C CA . VAL A 1 197 ? 3.713 5.627 -0.472 1.00 97.50 197 VAL A CA 1
ATOM 1614 C C . VAL A 1 197 ? 2.678 5.062 -1.450 1.00 97.50 197 VAL A C 1
ATOM 1616 O O . VAL A 1 197 ? 2.874 4.028 -2.084 1.00 97.50 197 VAL A O 1
ATOM 1619 N N . LYS A 1 198 ? 1.536 5.733 -1.584 1.00 95.56 198 LYS A N 1
ATOM 1620 C CA . LYS A 1 198 ? 0.521 5.432 -2.593 1.00 95.56 198 LYS A CA 1
ATOM 1621 C C . LYS A 1 198 ? -0.231 6.716 -2.876 1.00 95.56 198 LYS A C 1
ATOM 1623 O O . LYS A 1 198 ? -0.570 7.420 -1.945 1.00 95.56 198 LYS A O 1
ATOM 1628 N N . VAL A 1 199 ? -0.566 7.009 -4.127 1.00 93.81 199 VAL A N 1
ATOM 1629 C CA . VAL A 1 199 ? -1.226 8.289 -4.460 1.00 93.81 199 VAL A CA 1
ATOM 1630 C C . VAL A 1 199 ? -2.600 8.434 -3.792 1.00 93.81 199 VAL A C 1
ATOM 1632 O O . VAL A 1 199 ? -3.055 9.541 -3.518 1.00 93.81 199 VAL A O 1
ATOM 1635 N N . GLN A 1 200 ? -3.252 7.310 -3.476 1.00 91.38 200 GLN A N 1
ATOM 1636 C CA . GLN A 1 200 ? -4.641 7.279 -3.028 1.00 91.38 200 GLN A CA 1
ATOM 1637 C C . GLN A 1 200 ? -4.916 8.143 -1.779 1.00 91.38 200 GLN A C 1
ATOM 1639 O O . GLN A 1 200 ? -5.794 8.992 -1.888 1.00 91.38 200 GLN A O 1
ATOM 1644 N N . PRO A 1 201 ? -4.187 8.064 -0.643 1.00 94.88 201 PRO A N 1
ATOM 1645 C CA . PRO A 1 201 ? -4.393 8.957 0.506 1.00 94.88 201 PRO A CA 1
ATOM 1646 C C . PRO A 1 201 ? -4.254 10.459 0.217 1.00 94.88 201 PRO A C 1
ATOM 1648 O O . PRO A 1 201 ? -4.682 11.262 1.044 1.00 94.88 201 PRO A O 1
ATOM 1651 N N . GLY A 1 202 ? -3.740 10.858 -0.953 1.00 94.38 202 GLY A N 1
ATOM 1652 C CA . GLY A 1 202 ? -3.685 12.252 -1.394 1.00 94.38 202 GLY A CA 1
ATOM 1653 C C . GLY A 1 202 ? -5.047 12.954 -1.422 1.00 94.38 202 GLY A C 1
ATOM 1654 O O . GLY A 1 202 ? -5.095 14.174 -1.271 1.00 94.38 202 GLY A O 1
ATOM 1655 N N . PHE A 1 203 ? -6.171 12.223 -1.496 1.00 92.12 203 PHE A N 1
ATOM 1656 C CA . PHE A 1 203 ? -7.506 12.829 -1.351 1.00 92.12 203 PHE A CA 1
ATOM 1657 C C . PHE A 1 203 ? -7.684 13.550 -0.001 1.00 92.12 203 PHE A C 1
ATOM 1659 O O . PHE A 1 203 ? -8.461 14.502 0.098 1.00 92.12 203 PHE A O 1
ATOM 1666 N N . LEU A 1 204 ? -6.950 13.142 1.042 1.00 94.56 204 LEU A N 1
ATOM 1667 C CA . LEU A 1 204 ? -6.983 13.804 2.345 1.00 94.56 204 LEU A CA 1
ATOM 1668 C C . LEU A 1 204 ? -6.414 15.226 2.279 1.00 94.56 204 LEU A C 1
ATOM 1670 O O . LEU A 1 204 ? -6.843 16.073 3.054 1.00 94.56 204 LEU A O 1
ATOM 1674 N N . LEU A 1 205 ? -5.522 15.531 1.332 1.00 96.19 205 LEU A N 1
ATOM 1675 C CA . LEU A 1 205 ? -5.043 16.898 1.102 1.00 96.19 205 LEU A CA 1
ATOM 1676 C C . LEU A 1 205 ? -6.185 17.811 0.645 1.00 96.19 205 LEU A C 1
ATOM 1678 O O . LEU A 1 205 ? -6.343 18.911 1.172 1.00 96.19 205 LEU A O 1
ATOM 1682 N N . VAL A 1 206 ? -7.032 17.324 -0.269 1.00 92.56 206 VAL A N 1
ATOM 1683 C CA . VAL A 1 206 ? -8.238 18.040 -0.721 1.00 92.56 206 VAL A CA 1
ATOM 1684 C C . VAL A 1 206 ? -9.181 18.275 0.456 1.00 92.56 206 VAL A C 1
ATOM 1686 O O . VAL A 1 206 ? -9.703 19.377 0.634 1.00 92.56 206 VAL A O 1
ATOM 1689 N N . TRP A 1 207 ? -9.357 17.263 1.307 1.00 90.88 207 TRP A N 1
ATOM 1690 C CA . TRP A 1 207 ? -10.153 17.389 2.525 1.00 90.88 207 TRP A CA 1
ATOM 1691 C C . TRP A 1 207 ? -9.581 18.426 3.509 1.00 90.88 207 TRP A C 1
ATOM 1693 O O . TRP A 1 207 ? -10.349 19.220 4.057 1.00 90.88 207 TRP A O 1
ATOM 1703 N N . LEU A 1 208 ? -8.257 18.493 3.696 1.00 94.56 208 LEU A N 1
ATOM 1704 C CA . LEU A 1 208 ? -7.614 19.516 4.532 1.00 94.56 208 LEU A CA 1
ATOM 1705 C C . LEU A 1 208 ? -7.854 20.929 3.987 1.00 94.56 208 LEU A C 1
ATOM 1707 O O . LEU A 1 208 ? -8.235 21.818 4.753 1.00 94.56 208 LEU A O 1
ATOM 1711 N N . CYS A 1 209 ? -7.704 21.134 2.673 1.00 94.19 209 CYS A N 1
ATOM 1712 C CA . CYS A 1 209 ? -8.037 22.404 2.021 1.00 94.19 209 CYS A CA 1
ATOM 1713 C C . CYS A 1 209 ? -9.505 22.779 2.247 1.00 94.19 209 CYS A C 1
ATOM 1715 O O . CYS A 1 209 ? -9.805 23.899 2.659 1.00 94.19 209 CYS A O 1
ATOM 1717 N N . TRP A 1 210 ? -10.422 21.830 2.050 1.00 89.62 210 TRP A N 1
ATOM 1718 C CA . TRP A 1 210 ? -11.857 22.037 2.252 1.00 89.62 210 TRP A CA 1
ATOM 1719 C C . TRP A 1 210 ? -12.198 22.418 3.696 1.00 89.62 210 TRP A C 1
ATOM 1721 O O . TRP A 1 210 ? -13.009 23.314 3.952 1.00 89.62 210 TRP A O 1
ATOM 1731 N N . LYS A 1 211 ? -11.571 21.758 4.675 1.00 90.06 211 LYS A N 1
ATOM 1732 C CA . LYS A 1 211 ? -11.745 22.084 6.097 1.00 90.06 211 LYS A CA 1
ATOM 1733 C C . LYS A 1 211 ? -11.026 23.376 6.499 1.00 90.06 211 LYS A C 1
ATOM 1735 O O . LYS A 1 211 ? -11.334 23.884 7.576 1.00 90.06 211 LYS A O 1
ATOM 1740 N N . ARG A 1 212 ? -10.204 23.958 5.612 1.00 95.00 212 ARG A N 1
ATOM 1741 C CA . ARG A 1 212 ? -9.338 25.133 5.834 1.00 95.00 212 ARG A CA 1
ATOM 1742 C C . ARG A 1 212 ? -8.281 24.881 6.913 1.00 95.00 212 ARG A C 1
ATOM 1744 O O . ARG A 1 212 ? -7.862 25.791 7.621 1.00 95.00 212 ARG A O 1
ATOM 1751 N N . GLU A 1 213 ? -7.833 23.635 7.018 1.00 96.31 213 GLU A N 1
ATOM 1752 C CA . GLU A 1 213 ? -6.831 23.167 7.980 1.00 96.31 213 GLU A CA 1
ATOM 1753 C C . GLU A 1 213 ? -5.416 23.419 7.432 1.00 96.31 213 GLU A C 1
ATOM 1755 O O . GLU A 1 213 ? -4.613 22.502 7.239 1.00 96.31 213 GLU A O 1
ATOM 1760 N N . TRP A 1 214 ? -5.114 24.688 7.134 1.00 97.75 214 TRP A N 1
ATOM 1761 C CA . TRP A 1 214 ? -3.912 25.095 6.396 1.00 97.75 214 TRP A CA 1
ATOM 1762 C C . TRP A 1 214 ? -2.609 24.683 7.078 1.00 97.75 214 TRP A C 1
ATOM 1764 O O . TRP A 1 214 ? -1.657 24.318 6.399 1.00 97.75 214 TRP A O 1
ATOM 1774 N N . GLY A 1 215 ? -2.566 24.674 8.414 1.00 98.06 215 GLY A N 1
ATOM 1775 C CA . GLY A 1 215 ? -1.385 24.221 9.151 1.00 98.06 215 GLY A CA 1
ATOM 1776 C C . GLY A 1 215 ? -1.055 22.745 8.900 1.00 98.06 215 GLY A C 1
ATOM 1777 O O . GLY A 1 215 ? 0.107 22.402 8.697 1.00 98.06 215 GLY A O 1
ATOM 1778 N N . ALA A 1 216 ? -2.068 21.875 8.872 1.00 98.25 216 ALA A N 1
ATOM 1779 C CA . ALA A 1 216 ? -1.893 20.464 8.535 1.00 98.25 216 ALA A CA 1
ATOM 1780 C C . ALA A 1 216 ? -1.593 20.283 7.040 1.00 98.25 216 ALA A C 1
ATOM 1782 O O . ALA A 1 216 ? -0.704 19.512 6.687 1.00 98.25 216 ALA A O 1
ATOM 1783 N N . PHE A 1 217 ? -2.279 21.031 6.170 1.00 98.56 217 PHE A N 1
ATOM 1784 C CA . PHE A 1 217 ? -2.048 20.991 4.726 1.00 98.56 217 PHE A CA 1
ATOM 1785 C C . PHE A 1 217 ? -0.606 21.371 4.366 1.00 98.56 217 PHE A C 1
ATOM 1787 O O . PHE A 1 217 ? 0.088 20.590 3.723 1.00 98.56 217 PHE A O 1
ATOM 1794 N N . LEU A 1 218 ? -0.115 22.520 4.842 1.00 98.62 218 LEU A N 1
ATOM 1795 C CA . LEU A 1 218 ? 1.260 22.969 4.599 1.00 98.62 218 LEU A CA 1
ATOM 1796 C C . LEU A 1 218 ? 2.284 21.986 5.170 1.00 98.62 218 LEU A C 1
ATOM 1798 O O . LEU A 1 218 ? 3.297 21.724 4.529 1.00 98.62 218 LEU A O 1
ATOM 1802 N N . SER A 1 219 ? 2.005 21.388 6.333 1.00 98.69 219 SER A N 1
ATOM 1803 C CA . SER A 1 219 ? 2.862 20.336 6.890 1.00 98.69 219 SER A CA 1
ATOM 1804 C C . SER A 1 219 ? 2.914 19.089 6.002 1.00 98.69 219 SER A C 1
ATOM 1806 O O . SER A 1 219 ? 3.965 18.460 5.912 1.00 98.69 219 SER A O 1
ATOM 1808 N N . ALA A 1 220 ? 1.807 18.726 5.350 1.00 98.69 220 ALA A N 1
ATOM 1809 C CA . ALA A 1 220 ? 1.758 17.610 4.411 1.00 98.69 220 ALA A CA 1
ATOM 1810 C C . ALA A 1 220 ? 2.562 17.907 3.140 1.00 98.69 220 ALA A C 1
ATOM 1812 O O . ALA A 1 220 ? 3.370 17.081 2.723 1.00 98.69 220 ALA A O 1
ATOM 1813 N N . ILE A 1 221 ? 2.389 19.103 2.565 1.00 98.50 221 ILE A N 1
ATOM 1814 C CA . ILE A 1 221 ? 3.150 19.554 1.392 1.00 98.50 221 ILE A CA 1
ATOM 1815 C C . ILE A 1 221 ? 4.647 19.609 1.706 1.00 98.50 221 ILE A C 1
ATOM 1817 O O . ILE A 1 221 ? 5.447 19.084 0.938 1.00 98.50 221 ILE A O 1
ATOM 1821 N N . LEU A 1 222 ? 5.033 20.168 2.856 1.00 98.44 222 LEU A N 1
ATOM 1822 C CA . LEU A 1 222 ? 6.433 20.215 3.275 1.00 98.44 222 LEU A CA 1
ATOM 1823 C C . LEU A 1 222 ? 7.024 18.808 3.432 1.00 98.44 222 LEU A C 1
ATOM 1825 O O . LEU A 1 222 ? 8.121 18.556 2.942 1.00 98.44 222 LEU A O 1
ATOM 1829 N N . ALA A 1 223 ? 6.293 17.879 4.057 1.00 98.44 223 ALA A N 1
ATOM 1830 C CA . ALA A 1 223 ? 6.730 16.489 4.165 1.00 98.44 223 ALA A CA 1
ATOM 1831 C C . ALA A 1 223 ? 6.920 15.843 2.783 1.00 98.44 223 ALA A C 1
ATOM 1833 O O . ALA A 1 223 ? 7.944 15.208 2.555 1.00 98.44 223 ALA A O 1
ATOM 1834 N N . ILE A 1 224 ? 5.987 16.050 1.846 1.00 98.31 224 ILE A N 1
ATOM 1835 C CA . ILE A 1 224 ? 6.101 15.549 0.468 1.00 98.31 224 ILE A CA 1
ATOM 1836 C C . ILE A 1 224 ? 7.376 16.074 -0.199 1.00 98.31 224 ILE A C 1
ATOM 1838 O O . ILE A 1 224 ? 8.163 15.292 -0.730 1.00 98.31 224 ILE A O 1
ATOM 1842 N N . LEU A 1 225 ? 7.601 17.389 -0.145 1.00 97.75 225 LEU A N 1
ATOM 1843 C CA . LEU A 1 225 ? 8.759 18.021 -0.776 1.00 97.75 225 LEU A CA 1
ATOM 1844 C C . LEU A 1 225 ? 10.075 17.501 -0.189 1.00 97.75 225 LEU A C 1
ATOM 1846 O O . LEU A 1 225 ? 10.959 17.107 -0.944 1.00 97.75 225 LEU A O 1
ATOM 1850 N N . LEU A 1 226 ? 10.191 17.437 1.141 1.00 97.19 226 LEU A N 1
ATOM 1851 C CA . LEU A 1 226 ? 11.400 16.954 1.816 1.00 97.19 226 LEU A CA 1
ATOM 1852 C C . LEU A 1 226 ? 11.691 15.479 1.505 1.00 97.19 226 LEU A C 1
ATOM 1854 O O . LEU A 1 226 ? 12.841 15.111 1.261 1.00 97.19 226 LEU A O 1
ATOM 1858 N N . LEU A 1 227 ? 10.654 14.640 1.484 1.00 97.56 227 LEU A N 1
ATOM 1859 C CA . LEU A 1 227 ? 10.780 13.207 1.221 1.00 97.56 227 LEU A CA 1
ATOM 1860 C C . LEU A 1 227 ? 11.111 12.895 -0.246 1.00 97.56 227 LEU A C 1
ATOM 1862 O O . LEU A 1 227 ? 11.796 11.909 -0.506 1.00 97.56 227 LEU A O 1
ATOM 1866 N N . ILE A 1 228 ? 10.685 13.734 -1.195 1.00 97.19 228 ILE A N 1
ATOM 1867 C CA . ILE A 1 228 ? 11.128 13.658 -2.597 1.00 97.19 228 ILE A CA 1
ATOM 1868 C C . ILE A 1 228 ? 12.569 14.160 -2.738 1.00 97.19 228 ILE A C 1
ATOM 1870 O O . ILE A 1 228 ? 13.366 13.549 -3.454 1.00 97.19 228 ILE A O 1
ATOM 1874 N N . PHE A 1 229 ? 12.905 15.264 -2.064 1.00 96.88 229 PHE A N 1
ATOM 1875 C CA . PHE A 1 229 ? 14.171 15.973 -2.246 1.00 96.88 229 PHE A CA 1
ATOM 1876 C C . PHE A 1 229 ? 15.390 15.086 -1.974 1.00 96.88 229 PHE A C 1
ATOM 1878 O O . PHE A 1 229 ? 16.297 15.037 -2.800 1.00 96.88 229 PHE A O 1
ATOM 1885 N N . GLY A 1 230 ? 15.397 14.330 -0.871 1.00 94.19 230 GLY A N 1
ATOM 1886 C CA . GLY A 1 230 ? 16.530 13.468 -0.506 1.00 94.19 230 GLY A CA 1
ATOM 1887 C C . GLY A 1 230 ? 16.918 12.467 -1.609 1.00 94.19 230 GLY A C 1
ATOM 1888 O O . GLY A 1 230 ? 18.037 12.530 -2.125 1.00 94.19 230 GLY A O 1
ATOM 1889 N N . PRO A 1 231 ? 16.009 11.565 -2.025 1.00 95.81 231 PRO A N 1
ATOM 1890 C CA . PRO A 1 231 ? 16.282 10.645 -3.123 1.00 95.81 231 PRO A CA 1
ATOM 1891 C C . PRO A 1 231 ? 16.532 11.349 -4.460 1.00 95.81 231 PRO A C 1
ATOM 1893 O O . PRO A 1 231 ? 17.378 10.892 -5.220 1.00 95.81 231 PRO A O 1
ATOM 1896 N N . ALA A 1 232 ? 15.851 12.465 -4.743 1.00 95.75 232 ALA A N 1
ATOM 1897 C CA . ALA A 1 232 ? 16.055 13.218 -5.980 1.00 95.75 232 ALA A CA 1
ATOM 1898 C C . ALA A 1 232 ? 17.482 13.774 -6.108 1.00 95.75 232 ALA A C 1
ATOM 1900 O O . ALA A 1 232 ? 18.066 13.703 -7.186 1.00 95.75 232 ALA A O 1
ATOM 1901 N N . VAL A 1 233 ? 18.068 14.273 -5.016 1.00 96.88 233 VAL A N 1
ATOM 1902 C CA . VAL A 1 233 ? 19.463 14.746 -4.998 1.00 96.88 233 VAL A CA 1
ATOM 1903 C C . VAL A 1 233 ? 20.443 13.592 -5.223 1.00 96.88 233 VAL A C 1
ATOM 1905 O O . VAL A 1 233 ? 21.444 13.760 -5.913 1.00 96.88 233 VAL A O 1
ATOM 1908 N N . ARG A 1 234 ? 20.168 12.409 -4.659 1.00 96.56 234 ARG A N 1
ATOM 1909 C CA . ARG A 1 234 ? 21.094 11.266 -4.712 1.00 96.56 234 ARG A CA 1
ATOM 1910 C C . ARG A 1 234 ? 20.995 10.430 -5.992 1.00 96.56 234 ARG A C 1
ATOM 1912 O O . ARG A 1 234 ? 22.018 9.903 -6.434 1.00 96.56 234 ARG A O 1
ATOM 1919 N N . TYR A 1 235 ? 19.791 10.256 -6.527 1.00 96.19 235 TYR A N 1
ATOM 1920 C CA . TYR A 1 235 ? 19.477 9.314 -7.611 1.00 96.19 235 TYR A CA 1
ATOM 1921 C C . TYR A 1 235 ? 18.854 9.993 -8.839 1.00 96.19 235 TYR A C 1
ATOM 1923 O O . TYR A 1 235 ? 18.633 9.339 -9.853 1.00 96.19 235 TYR A O 1
ATOM 1931 N N . GLY A 1 236 ? 18.601 11.303 -8.774 1.00 95.50 236 GLY A N 1
ATOM 1932 C CA . GLY A 1 236 ? 18.030 12.087 -9.863 1.00 95.50 236 GLY A CA 1
ATOM 1933 C C . GLY A 1 236 ? 16.500 12.162 -9.847 1.00 95.50 236 GLY A C 1
ATOM 1934 O O . GLY A 1 236 ? 15.800 11.428 -9.147 1.00 95.50 236 GLY A O 1
ATOM 1935 N N . LEU A 1 237 ? 15.971 13.087 -10.654 1.00 95.31 237 LEU A N 1
ATOM 1936 C CA . LEU A 1 237 ? 14.529 13.316 -10.807 1.00 95.31 237 LEU A CA 1
ATOM 1937 C C . LEU A 1 237 ? 13.875 12.426 -11.873 1.00 95.31 237 LEU A C 1
ATOM 1939 O O . LEU A 1 237 ? 12.651 12.340 -11.924 1.00 95.31 237 LEU A O 1
ATOM 1943 N N . TYR A 1 238 ? 14.670 11.754 -12.707 1.00 94.81 238 TYR A N 1
ATOM 1944 C CA . TYR A 1 238 ? 14.181 10.999 -13.862 1.00 94.81 238 TYR A CA 1
ATOM 1945 C C . TYR A 1 238 ? 13.091 9.960 -13.517 1.00 94.81 238 TYR A C 1
ATOM 1947 O O . TYR A 1 238 ? 12.028 10.012 -14.140 1.00 94.81 238 TYR A O 1
ATOM 1955 N N . PRO A 1 239 ? 13.223 9.127 -12.459 1.00 95.62 239 PRO A N 1
ATOM 1956 C CA . PRO A 1 239 ? 12.161 8.186 -12.093 1.00 95.62 239 PRO A CA 1
ATOM 1957 C C . PRO A 1 239 ? 10.834 8.858 -11.704 1.00 95.62 239 PRO A C 1
ATOM 1959 O O . PRO A 1 239 ? 9.772 8.255 -11.830 1.00 95.62 239 PRO A O 1
ATOM 1962 N N . TYR A 1 240 ? 10.856 10.103 -11.219 1.00 94.50 240 TYR A N 1
ATOM 1963 C CA . TYR A 1 240 ? 9.628 10.835 -10.897 1.00 94.50 240 TYR A CA 1
ATOM 1964 C C . TYR A 1 240 ? 8.884 11.284 -12.152 1.00 94.50 240 TYR A C 1
ATOM 1966 O O . TYR A 1 240 ? 7.656 11.233 -12.164 1.00 94.50 240 TYR A O 1
ATOM 1974 N N . PHE A 1 241 ? 9.601 11.670 -13.209 1.00 94.12 241 PHE A N 1
ATOM 1975 C CA . PHE A 1 241 ? 8.984 12.021 -14.487 1.00 94.12 241 PHE A CA 1
ATOM 1976 C C . PHE A 1 241 ? 8.422 10.792 -15.203 1.00 94.12 241 PHE A C 1
ATOM 1978 O O . PHE A 1 241 ? 7.283 10.838 -15.663 1.00 94.12 241 PHE A O 1
ATOM 1985 N N . ASP A 1 242 ? 9.148 9.672 -15.204 1.00 93.75 242 ASP A N 1
ATOM 1986 C CA . ASP A 1 242 ? 8.640 8.413 -15.766 1.00 93.75 242 ASP A CA 1
ATOM 1987 C C . ASP A 1 242 ? 7.367 7.938 -15.052 1.00 93.75 242 ASP A C 1
ATOM 1989 O O . ASP A 1 242 ? 6.430 7.452 -15.690 1.00 93.75 242 ASP A O 1
ATOM 1993 N N . TYR A 1 243 ? 7.282 8.142 -13.732 1.00 94.88 243 TYR A N 1
ATOM 1994 C CA . TYR A 1 243 ? 6.084 7.796 -12.969 1.00 94.88 243 TYR A CA 1
ATOM 1995 C C . TYR A 1 243 ? 4.834 8.558 -13.430 1.00 94.88 243 TYR A C 1
ATOM 1997 O O . TYR A 1 243 ? 3.738 7.996 -13.413 1.00 94.88 243 TYR A O 1
ATOM 2005 N N . LEU A 1 244 ? 4.970 9.809 -13.890 1.00 92.31 244 LEU A N 1
ATOM 2006 C CA . LEU A 1 244 ? 3.837 10.565 -14.441 1.00 92.31 244 LEU A CA 1
ATOM 2007 C C . LEU A 1 244 ? 3.242 9.862 -15.668 1.00 92.31 244 LEU A C 1
ATOM 2009 O O . LEU A 1 244 ? 2.024 9.856 -15.844 1.00 92.31 244 LEU A O 1
ATOM 2013 N N . GLY A 1 245 ? 4.092 9.218 -16.473 1.00 88.19 245 GLY A N 1
ATOM 2014 C CA . GLY A 1 245 ? 3.675 8.383 -17.595 1.00 88.19 245 GLY A CA 1
ATOM 2015 C C . GLY A 1 245 ? 2.947 7.110 -17.163 1.00 88.19 245 GLY A C 1
ATOM 2016 O O . GLY A 1 245 ? 2.091 6.636 -17.894 1.00 88.19 245 GLY A O 1
ATOM 2017 N N . VAL A 1 246 ? 3.218 6.581 -15.971 1.00 89.88 246 VAL A N 1
ATOM 2018 C CA . VAL A 1 246 ? 2.492 5.421 -15.430 1.00 89.88 246 VAL A CA 1
ATOM 2019 C C . VAL A 1 246 ? 1.137 5.820 -14.857 1.00 89.88 246 VAL A C 1
ATOM 2021 O O . VAL A 1 246 ? 0.169 5.086 -15.028 1.00 89.88 246 VAL A O 1
ATOM 2024 N N . LEU A 1 247 ? 1.025 6.998 -14.234 1.00 88.38 247 LEU A N 1
ATOM 2025 C CA . LEU A 1 247 ? -0.224 7.463 -13.616 1.00 88.38 247 LEU A CA 1
ATOM 2026 C C . LEU A 1 247 ? -1.412 7.513 -14.583 1.00 88.38 247 LEU A C 1
ATOM 2028 O O . LEU A 1 247 ? -2.527 7.182 -14.177 1.00 88.38 247 LEU A O 1
ATOM 2032 N N . LYS A 1 248 ? -1.189 7.882 -15.852 1.00 84.12 248 LYS A N 1
ATOM 2033 C CA . LYS A 1 248 ? -2.245 7.864 -16.884 1.00 84.12 248 LYS A CA 1
ATOM 2034 C C . LYS A 1 248 ? -2.808 6.458 -17.140 1.00 84.12 248 LYS A C 1
ATOM 2036 O O . LYS A 1 248 ? -3.984 6.322 -17.467 1.00 84.12 248 LYS A O 1
ATOM 2041 N N . ASP A 1 249 ? -2.003 5.421 -16.914 1.00 84.12 249 ASP A N 1
ATOM 2042 C CA . ASP A 1 249 ? -2.322 4.028 -17.235 1.00 84.12 249 ASP A CA 1
ATOM 2043 C C . ASP A 1 249 ? -2.783 3.228 -16.000 1.00 84.12 249 ASP A C 1
ATOM 2045 O O . ASP A 1 249 ? -3.019 2.027 -16.094 1.00 84.12 249 ASP A O 1
ATOM 2049 N N . MET A 1 250 ? -2.911 3.877 -14.834 1.00 82.56 250 MET A N 1
ATOM 2050 C CA . MET A 1 250 ? -3.382 3.259 -13.582 1.00 82.56 250 MET A CA 1
ATOM 2051 C C . MET A 1 250 ? -4.908 3.347 -13.385 1.00 82.56 250 MET A C 1
ATOM 2053 O O . MET A 1 250 ? -5.429 2.910 -12.353 1.00 82.56 250 MET A O 1
ATOM 2057 N N . GLY A 1 251 ? -5.632 3.944 -14.334 1.00 79.56 251 GLY A N 1
ATOM 2058 C CA . GLY A 1 251 ? -7.093 3.982 -14.331 1.00 79.56 251 GLY A CA 1
ATOM 2059 C C . GLY A 1 251 ? -7.711 2.606 -14.596 1.00 79.56 251 GLY A C 1
ATOM 2060 O O . GLY A 1 251 ? -7.098 1.734 -15.202 1.00 79.56 251 GLY A O 1
ATOM 2061 N N . TYR A 1 252 ? -8.960 2.397 -14.162 1.00 75.94 252 TYR A N 1
ATOM 2062 C CA . TYR A 1 252 ? -9.708 1.223 -14.623 1.00 75.94 252 TYR A CA 1
ATOM 2063 C C . TYR A 1 252 ? -9.875 1.294 -16.148 1.00 75.94 252 TYR A C 1
ATOM 2065 O O . TYR A 1 252 ? -10.216 2.355 -16.673 1.00 75.94 252 TYR A O 1
ATOM 2073 N N . GLY A 1 253 ? -9.658 0.168 -16.831 1.00 74.25 253 GLY A N 1
ATOM 2074 C CA . GLY A 1 253 ? -9.749 0.067 -18.290 1.00 74.25 253 GLY A CA 1
ATOM 2075 C C . GLY A 1 253 ? -8.426 0.281 -19.032 1.00 74.25 253 GLY A C 1
ATOM 2076 O O . GLY A 1 253 ? -8.385 0.054 -20.237 1.00 74.25 253 GLY A O 1
ATOM 2077 N N . SER A 1 254 ? -7.347 0.657 -18.342 1.00 80.75 254 SER A N 1
ATOM 2078 C CA . SER A 1 254 ? -5.998 0.753 -18.909 1.00 80.75 254 SER A CA 1
ATOM 2079 C C . SER A 1 254 ? -5.018 -0.165 -18.177 1.00 80.75 254 SER A C 1
ATOM 2081 O O . SER A 1 254 ? -5.247 -0.574 -17.041 1.00 80.75 254 SER A O 1
ATOM 2083 N N . SER A 1 255 ? -3.941 -0.557 -18.858 1.00 81.50 255 SER A N 1
ATOM 2084 C CA . SER A 1 255 ? -2.860 -1.342 -18.265 1.00 81.50 255 SER A CA 1
ATOM 2085 C C . SER A 1 255 ? -1.539 -0.671 -18.567 1.00 81.50 255 SER A C 1
ATOM 2087 O O . SER A 1 255 ? -1.209 -0.427 -19.727 1.00 81.50 255 SER A O 1
ATOM 2089 N N . THR A 1 256 ? -0.732 -0.461 -17.533 1.00 75.88 256 THR A N 1
ATOM 2090 C CA . THR A 1 256 ? 0.694 -0.209 -17.720 1.00 75.88 256 THR A CA 1
ATOM 2091 C C . THR A 1 256 ? 1.280 -1.437 -18.442 1.00 75.88 256 THR A C 1
ATOM 2093 O O . THR A 1 256 ? 0.965 -2.569 -18.080 1.00 75.88 256 THR A O 1
ATOM 2096 N N . TRP A 1 257 ? 2.057 -1.227 -19.507 1.00 84.00 257 TRP A N 1
ATOM 2097 C CA . TRP A 1 257 ? 2.540 -2.266 -20.445 1.00 84.00 257 TRP A CA 1
ATOM 2098 C C . TRP A 1 257 ? 1.502 -2.859 -21.420 1.00 84.00 257 TRP A C 1
ATOM 2100 O O . TRP A 1 257 ? 1.719 -3.954 -21.946 1.00 84.00 257 TRP A O 1
ATOM 2110 N N . SER A 1 258 ? 0.415 -2.145 -21.732 1.00 79.38 258 SER A N 1
ATOM 2111 C CA . SER A 1 258 ? -0.495 -2.523 -22.830 1.00 79.38 258 SER A CA 1
ATOM 2112 C C . SER A 1 258 ? 0.237 -2.773 -24.155 1.00 79.38 258 SER A C 1
ATOM 2114 O O . SER A 1 258 ? -0.034 -3.768 -24.825 1.00 79.38 258 SER A O 1
ATOM 2116 N N . ASP A 1 259 ? 1.242 -1.951 -24.470 1.00 79.00 259 ASP A N 1
ATOM 2117 C CA . ASP A 1 259 ? 2.097 -2.084 -25.663 1.00 79.00 259 ASP A CA 1
ATOM 2118 C C . ASP A 1 259 ? 2.903 -3.397 -25.707 1.00 79.00 259 ASP A C 1
ATOM 2120 O O . ASP A 1 259 ? 3.446 -3.769 -26.743 1.00 79.00 259 ASP A O 1
ATOM 2124 N N . GLN A 1 260 ? 2.987 -4.117 -24.585 1.00 77.19 260 GLN A N 1
ATOM 2125 C CA . GLN A 1 260 ? 3.660 -5.415 -24.468 1.00 77.19 260 GLN A CA 1
ATOM 2126 C C . GLN A 1 260 ? 2.666 -6.576 -24.352 1.00 77.19 260 GLN A C 1
ATOM 2128 O O . GLN A 1 260 ? 3.024 -7.671 -23.921 1.00 77.19 260 GLN A O 1
ATOM 2133 N N . GLY A 1 261 ? 1.403 -6.337 -24.710 1.00 76.56 261 GLY A N 1
ATOM 2134 C CA . GLY A 1 261 ? 0.338 -7.334 -24.660 1.00 76.56 261 GLY A CA 1
ATOM 2135 C C . GLY A 1 261 ? -0.261 -7.545 -23.269 1.00 76.56 261 GLY A C 1
ATOM 2136 O O . GLY A 1 261 ? -1.049 -8.475 -23.092 1.00 76.56 261 GLY A O 1
ATOM 2137 N N . ALA A 1 262 ? 0.070 -6.707 -22.275 1.00 77.81 262 ALA A N 1
ATOM 2138 C CA . ALA A 1 262 ? -0.603 -6.755 -20.981 1.00 77.81 262 ALA A CA 1
ATOM 2139 C C . ALA A 1 262 ? -2.037 -6.223 -21.124 1.00 77.81 262 ALA A C 1
ATOM 2141 O O . ALA A 1 262 ? -2.264 -5.035 -21.347 1.00 77.81 262 ALA A O 1
ATOM 2142 N N . ALA A 1 263 ? -3.021 -7.109 -20.999 1.00 75.69 263 ALA A N 1
ATOM 2143 C CA . ALA A 1 263 ? -4.422 -6.720 -21.006 1.00 75.69 263 ALA A CA 1
ATOM 2144 C C . ALA A 1 263 ? -4.867 -6.282 -19.607 1.00 75.69 263 ALA A C 1
ATOM 2146 O O . ALA A 1 263 ? -4.576 -6.952 -18.611 1.00 75.69 263 ALA A O 1
ATOM 2147 N N . PHE A 1 264 ? -5.636 -5.194 -19.535 1.00 77.75 264 PHE A N 1
ATOM 2148 C CA . PHE A 1 264 ? -6.367 -4.868 -18.319 1.00 77.75 264 PHE A CA 1
ATOM 2149 C C . PHE A 1 264 ? -7.382 -5.978 -18.034 1.00 77.75 264 PHE A C 1
ATOM 2151 O O . PHE A 1 264 ? -8.183 -6.339 -18.894 1.00 77.75 264 PHE A O 1
ATOM 2158 N N . TYR A 1 265 ? -7.370 -6.514 -16.817 1.00 79.75 265 TYR A N 1
ATOM 2159 C CA . TYR A 1 265 ? -8.403 -7.431 -16.360 1.00 79.75 265 TYR A CA 1
ATOM 2160 C C . TYR A 1 265 ? -8.738 -7.174 -14.899 1.00 79.75 265 TYR A C 1
ATOM 2162 O O . TYR A 1 265 ? -7.912 -6.718 -14.106 1.00 79.75 265 TYR A O 1
ATOM 2170 N N . VAL A 1 266 ? -9.972 -7.504 -14.531 1.00 81.38 266 VAL A N 1
ATOM 2171 C CA . VAL A 1 266 ? -10.459 -7.359 -13.163 1.00 81.38 266 VAL A CA 1
ATOM 2172 C C . VAL A 1 266 ? -10.564 -8.733 -12.525 1.00 81.38 266 VAL A C 1
ATOM 2174 O O . VAL A 1 266 ? -11.383 -9.557 -12.927 1.00 81.38 266 VAL A O 1
ATOM 2177 N N . ASP A 1 267 ? -9.749 -8.985 -11.506 1.00 80.88 267 ASP A N 1
ATOM 2178 C CA . ASP A 1 267 ? -9.814 -10.243 -10.766 1.00 80.88 267 ASP A CA 1
ATOM 2179 C C . ASP A 1 267 ? -11.212 -10.434 -10.122 1.00 80.88 267 ASP A C 1
ATOM 2181 O O . ASP A 1 267 ? -11.752 -9.480 -9.547 1.00 80.88 267 ASP A O 1
ATOM 2185 N N . PRO A 1 268 ? -11.827 -11.634 -10.190 1.00 80.69 268 PRO A N 1
ATOM 2186 C CA . PRO A 1 268 ? -13.112 -11.916 -9.542 1.00 80.69 268 PRO A CA 1
ATOM 2187 C C . PRO A 1 268 ? -13.123 -11.634 -8.033 1.00 80.69 268 PRO A C 1
ATOM 2189 O O . PRO A 1 268 ? -14.151 -11.236 -7.491 1.00 80.69 268 PRO A O 1
ATOM 2192 N N . GLY A 1 269 ? -11.977 -11.764 -7.361 1.00 77.75 269 GLY A N 1
ATOM 2193 C CA . GLY A 1 269 ? -11.811 -11.443 -5.945 1.00 77.75 269 GLY A CA 1
ATOM 2194 C C . GLY A 1 269 ? -11.782 -9.943 -5.634 1.00 77.75 269 GLY A C 1
ATOM 2195 O O . GLY A 1 269 ? -11.793 -9.568 -4.462 1.00 77.75 269 GLY A O 1
ATOM 2196 N N . ASN A 1 270 ? -11.753 -9.060 -6.640 1.00 82.19 270 ASN A N 1
ATOM 2197 C CA . ASN A 1 270 ? -11.850 -7.618 -6.426 1.00 82.19 270 ASN A CA 1
ATOM 2198 C C . ASN A 1 270 ? -13.310 -7.214 -6.158 1.00 82.19 270 ASN A C 1
ATOM 2200 O O . ASN A 1 270 ? -14.122 -7.087 -7.071 1.00 82.19 270 ASN A O 1
ATOM 2204 N N . ILE A 1 271 ? -13.656 -6.995 -4.896 1.00 83.38 271 ILE A N 1
ATOM 2205 C CA . ILE A 1 271 ? -15.028 -6.676 -4.467 1.00 83.38 271 ILE A CA 1
ATOM 2206 C C . ILE A 1 271 ? -15.399 -5.186 -4.588 1.00 83.38 271 ILE A C 1
ATOM 2208 O O . ILE A 1 271 ? -16.461 -4.778 -4.127 1.00 83.38 271 ILE A O 1
ATOM 2212 N N . GLY A 1 272 ? -14.542 -4.351 -5.185 1.00 85.88 272 GLY A N 1
ATOM 2213 C CA . GLY A 1 272 ? -14.834 -2.930 -5.379 1.00 85.88 272 GLY A CA 1
ATOM 2214 C C . GLY A 1 272 ? -16.004 -2.692 -6.340 1.00 85.88 272 GLY A C 1
ATOM 2215 O O . GLY A 1 272 ? -16.180 -3.423 -7.311 1.00 85.88 272 GLY A O 1
ATOM 2216 N N . PHE A 1 273 ? -16.777 -1.626 -6.121 1.00 88.31 273 PHE A N 1
ATOM 2217 C CA . PHE A 1 273 ? -17.882 -1.274 -7.021 1.00 88.31 273 PHE A CA 1
ATOM 2218 C C . PHE A 1 273 ? -17.427 -1.001 -8.472 1.00 88.31 273 PHE A C 1
ATOM 2220 O O . PHE A 1 273 ? -18.032 -1.562 -9.383 1.00 88.31 273 PHE A O 1
ATOM 2227 N N . PRO A 1 274 ? -16.320 -0.268 -8.732 1.00 89.25 274 PRO A N 1
ATOM 2228 C CA . PRO A 1 274 ? -15.771 -0.170 -10.088 1.00 89.25 274 PRO A CA 1
ATOM 2229 C C . PRO A 1 274 ? -15.424 -1.538 -10.687 1.00 89.25 274 PRO A C 1
ATOM 2231 O O . PRO A 1 274 ? -15.747 -1.824 -11.832 1.00 89.25 274 PRO A O 1
ATOM 2234 N N . ALA A 1 275 ? -14.834 -2.433 -9.891 1.00 89.31 275 ALA A N 1
ATOM 2235 C CA . ALA A 1 275 ? -14.512 -3.784 -10.333 1.00 89.31 275 ALA A CA 1
ATOM 2236 C C . ALA A 1 275 ? -15.763 -4.596 -10.703 1.00 89.31 275 ALA A C 1
ATOM 2238 O O . ALA A 1 275 ? -15.750 -5.320 -11.696 1.00 89.31 275 ALA A O 1
ATOM 2239 N N . LEU A 1 276 ? -16.854 -4.447 -9.946 1.00 91.19 276 LEU A N 1
ATOM 2240 C CA . LEU A 1 276 ? -18.146 -5.034 -10.293 1.00 91.19 276 LEU A CA 1
ATOM 2241 C C . LEU A 1 276 ? -18.647 -4.514 -11.646 1.00 91.19 276 LEU A C 1
ATOM 2243 O O . LEU A 1 276 ? -18.973 -5.327 -12.505 1.00 91.19 276 LEU A O 1
ATOM 2247 N N . LEU A 1 277 ? -18.659 -3.194 -11.857 1.00 92.31 277 LEU A N 1
ATOM 2248 C CA . LEU A 1 277 ? -19.102 -2.604 -13.123 1.00 92.31 277 LEU A CA 1
ATOM 2249 C C . LEU A 1 277 ? -18.281 -3.114 -14.308 1.00 92.31 277 LEU A C 1
ATOM 2251 O O . LEU A 1 277 ? -18.852 -3.529 -15.308 1.00 92.31 277 LEU A O 1
ATOM 2255 N N . TYR A 1 278 ? -16.955 -3.156 -14.187 1.00 91.06 278 TYR A N 1
ATOM 2256 C CA . TYR A 1 278 ? -16.105 -3.685 -15.252 1.00 91.06 278 TYR A CA 1
ATOM 2257 C C . TYR A 1 278 ? -16.353 -5.176 -15.510 1.00 91.06 278 TYR A C 1
ATOM 2259 O O . TYR A 1 278 ? -16.399 -5.584 -16.663 1.00 91.06 278 TYR A O 1
ATOM 2267 N N . ARG A 1 279 ? -16.606 -6.003 -14.492 1.00 91.50 279 ARG A N 1
ATOM 2268 C CA . ARG A 1 279 ? -16.978 -7.410 -14.736 1.00 91.50 279 ARG A CA 1
ATOM 2269 C C . ARG A 1 279 ? -18.322 -7.573 -15.442 1.00 91.50 279 ARG A C 1
ATOM 2271 O O . ARG A 1 279 ? -18.472 -8.508 -16.217 1.00 91.50 279 ARG A O 1
ATOM 2278 N N . LEU A 1 280 ? -19.288 -6.699 -15.165 1.00 92.75 280 LEU A N 1
ATOM 2279 C CA . LEU A 1 280 ? -20.613 -6.748 -15.790 1.00 92.75 280 LEU A CA 1
ATOM 2280 C C . LEU A 1 280 ? -20.608 -6.192 -17.217 1.00 92.75 280 LEU A C 1
ATOM 2282 O O . LEU A 1 280 ? -21.394 -6.660 -18.040 1.00 92.75 280 LEU A O 1
ATOM 2286 N N . PHE A 1 281 ? -19.746 -5.207 -17.489 1.00 94.06 281 PHE A N 1
ATOM 2287 C CA . PHE A 1 281 ? -19.817 -4.382 -18.694 1.00 94.06 281 PHE A CA 1
ATOM 2288 C C . PHE A 1 281 ? -18.585 -4.442 -19.614 1.00 94.06 281 PHE A C 1
ATOM 2290 O O . PHE A 1 281 ? -18.551 -3.722 -20.606 1.00 94.06 281 PHE A O 1
ATOM 2297 N N . THR A 1 282 ? -17.556 -5.238 -19.304 1.00 89.94 282 THR A N 1
ATOM 2298 C CA . THR A 1 282 ? -16.370 -5.404 -20.169 1.00 89.94 282 THR A CA 1
ATOM 2299 C C . THR A 1 282 ? -15.958 -6.860 -20.293 1.00 89.94 282 THR A C 1
ATOM 2301 O O . THR A 1 282 ? -16.071 -7.635 -19.339 1.00 89.94 282 THR A O 1
ATOM 2304 N N . THR A 1 283 ? -15.425 -7.232 -21.455 1.00 87.31 283 THR A N 1
ATOM 2305 C CA . THR A 1 283 ? -14.781 -8.535 -21.646 1.00 87.31 283 THR A CA 1
ATOM 2306 C C . THR A 1 283 ? -13.641 -8.737 -20.654 1.00 87.31 283 THR A C 1
ATOM 2308 O O . THR A 1 283 ? -12.765 -7.884 -20.512 1.00 87.31 283 THR A O 1
ATOM 2311 N N . ASN A 1 284 ? -13.622 -9.890 -19.990 1.00 83.25 284 ASN A N 1
ATOM 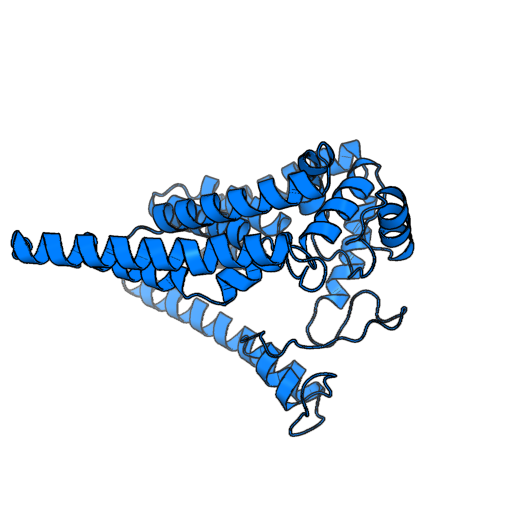2312 C CA . ASN A 1 284 ? -12.617 -10.224 -18.993 1.00 83.25 284 ASN A CA 1
ATOM 2313 C C . ASN A 1 284 ? -12.199 -11.694 -19.163 1.00 83.25 284 ASN A C 1
ATOM 2315 O O . ASN A 1 284 ? -13.068 -12.554 -19.290 1.00 83.25 284 ASN A O 1
ATOM 2319 N N . PRO A 1 285 ? -10.896 -12.029 -19.118 1.00 82.75 285 PRO A N 1
ATOM 2320 C CA . PRO A 1 285 ? -10.424 -13.406 -19.277 1.00 82.75 285 PRO A CA 1
ATOM 2321 C C . PRO A 1 285 ? -11.028 -14.415 -18.293 1.00 82.75 285 PRO A C 1
ATOM 2323 O O . PRO A 1 285 ? -10.969 -15.617 -18.535 1.00 82.75 285 PRO A O 1
ATOM 2326 N N . ARG A 1 286 ? -11.551 -13.948 -17.152 1.00 82.69 286 ARG A N 1
ATOM 2327 C CA . ARG A 1 286 ? -12.073 -14.808 -16.080 1.00 82.69 286 ARG A CA 1
ATOM 2328 C C . ARG A 1 286 ? -13.578 -14.711 -15.869 1.00 82.69 286 ARG A C 1
ATOM 2330 O O . ARG A 1 286 ? -14.107 -15.473 -15.065 1.00 82.69 286 ARG A O 1
ATOM 2337 N N . THR A 1 287 ? -14.261 -13.776 -16.525 1.00 85.38 287 THR A N 1
ATOM 2338 C CA . THR A 1 287 ? -15.703 -13.564 -16.349 1.00 85.38 287 THR A CA 1
ATOM 2339 C C . THR A 1 287 ? -16.351 -13.133 -17.653 1.00 85.38 287 THR A C 1
ATOM 2341 O O . THR A 1 287 ? -15.803 -12.303 -18.371 1.00 85.38 287 THR A O 1
ATOM 2344 N N . SER A 1 288 ? -17.553 -13.631 -17.922 1.00 89.56 288 SER A N 1
ATOM 2345 C CA . SER A 1 288 ? -18.358 -13.169 -19.052 1.00 89.56 288 SER A CA 1
ATOM 2346 C C . SER A 1 288 ? -19.145 -11.913 -18.661 1.00 89.56 288 SER A C 1
ATOM 2348 O O . SER A 1 288 ? -19.849 -11.955 -17.646 1.00 89.56 288 SER A O 1
ATOM 2350 N N . PRO A 1 289 ? -19.048 -10.809 -19.425 1.00 92.94 289 PRO A N 1
ATOM 2351 C CA . PRO A 1 289 ? -19.896 -9.649 -19.193 1.00 92.94 289 PRO A CA 1
ATOM 2352 C C . PRO A 1 289 ? -21.357 -9.974 -19.514 1.00 92.94 289 PRO A C 1
ATOM 2354 O O . PRO A 1 289 ? -21.653 -10.870 -20.304 1.00 92.94 289 PRO A O 1
ATOM 2357 N N . TRP A 1 290 ? -22.278 -9.221 -18.918 1.00 93.75 290 TRP A N 1
ATOM 2358 C CA . TRP A 1 290 ? -23.693 -9.252 -19.300 1.00 93.75 290 TRP A CA 1
ATOM 2359 C C . TRP A 1 290 ? -23.931 -8.457 -20.582 1.00 93.75 290 TRP A C 1
ATOM 2361 O O . TRP A 1 290 ? -24.729 -8.858 -21.422 1.00 93.75 290 TRP A O 1
ATOM 2371 N N . LEU A 1 291 ? -23.229 -7.332 -20.721 1.00 93.12 291 LEU A N 1
ATOM 2372 C CA . LEU A 1 291 ? -23.218 -6.474 -21.903 1.00 93.12 291 LEU A CA 1
ATOM 2373 C C . LEU A 1 291 ? -21.782 -6.015 -22.145 1.00 93.12 291 LEU A C 1
ATOM 2375 O O . LEU A 1 291 ? -21.078 -5.724 -21.189 1.00 93.12 291 LEU A O 1
ATOM 2379 N N . ASP A 1 292 ? -21.337 -5.901 -23.391 1.00 91.88 292 ASP A N 1
ATOM 2380 C CA . ASP A 1 292 ? -19.994 -5.387 -23.686 1.00 91.88 292 ASP A CA 1
ATOM 2381 C C . ASP A 1 292 ? -20.044 -3.877 -23.956 1.00 91.88 292 ASP A C 1
ATOM 2383 O O . ASP A 1 292 ? -20.101 -3.412 -25.092 1.00 91.88 292 ASP A O 1
ATOM 2387 N N . LEU A 1 293 ? -20.135 -3.102 -22.874 1.00 92.31 293 LEU A N 1
ATOM 2388 C CA . LEU A 1 293 ? -20.308 -1.649 -22.881 1.00 92.31 293 LEU A CA 1
ATOM 2389 C C . LEU A 1 293 ? -19.266 -0.990 -21.969 1.00 92.31 293 LEU A C 1
ATOM 2391 O O . LEU A 1 293 ? -19.602 -0.388 -20.946 1.00 92.31 293 LEU A O 1
ATOM 2395 N N . GLY A 1 294 ? -17.985 -1.059 -22.338 1.00 87.62 294 GLY A N 1
ATOM 2396 C CA . GLY A 1 294 ? -16.898 -0.539 -21.496 1.00 87.62 294 GLY A CA 1
ATOM 2397 C C . GLY A 1 294 ? -17.012 0.945 -21.132 1.00 87.62 294 GLY A C 1
ATOM 2398 O O . GLY A 1 294 ? -16.659 1.335 -20.018 1.00 87.62 294 GLY A O 1
ATOM 2399 N N . GLY A 1 295 ? -17.612 1.763 -22.003 1.00 89.50 295 GLY A N 1
ATOM 2400 C CA . GLY A 1 295 ? -17.929 3.161 -21.689 1.00 89.50 295 GLY A CA 1
ATOM 2401 C C . GLY A 1 295 ? -18.885 3.312 -20.497 1.00 89.50 295 GLY A C 1
ATOM 2402 O O . GLY A 1 295 ? -18.699 4.205 -19.668 1.00 89.50 295 GLY A O 1
ATOM 2403 N N . LEU A 1 296 ? -19.857 2.403 -20.351 1.00 91.75 296 LEU A N 1
ATOM 2404 C CA . LEU A 1 296 ? -20.780 2.378 -19.214 1.00 91.75 296 LEU A CA 1
ATOM 2405 C C . LEU A 1 296 ? -20.060 1.974 -17.923 1.00 91.75 296 LEU A C 1
ATOM 2407 O O . LEU A 1 296 ? -20.302 2.576 -16.876 1.00 91.75 296 LEU A O 1
ATOM 2411 N N . ALA A 1 297 ? -19.135 1.010 -17.999 1.00 89.88 297 ALA A N 1
ATOM 2412 C CA . ALA A 1 297 ? -18.301 0.613 -16.864 1.00 89.88 297 ALA A CA 1
ATOM 2413 C C . ALA A 1 297 ? -17.476 1.796 -16.332 1.00 89.88 297 ALA A C 1
ATOM 2415 O O . ALA A 1 297 ? -17.446 2.064 -15.125 1.00 89.88 297 ALA A O 1
ATOM 2416 N N . TYR A 1 298 ? -16.836 2.525 -17.250 1.00 89.44 298 TYR A N 1
ATOM 2417 C CA . TYR A 1 298 ? -16.030 3.701 -16.948 1.00 89.44 298 TYR A CA 1
ATOM 2418 C C . TYR A 1 298 ? -16.875 4.823 -16.333 1.00 89.44 298 TYR A C 1
ATOM 2420 O O . TYR A 1 298 ? -16.591 5.269 -15.218 1.00 89.44 298 TYR A O 1
ATOM 2428 N N . PHE A 1 299 ? -17.958 5.224 -17.004 1.00 91.31 299 PHE A N 1
ATOM 2429 C CA . PHE A 1 299 ? -18.832 6.297 -16.532 1.00 91.31 299 PHE A CA 1
ATOM 2430 C C . PHE A 1 299 ? -19.474 5.962 -15.180 1.00 91.31 299 PHE A C 1
ATOM 2432 O O . PHE A 1 299 ? -19.438 6.775 -14.256 1.00 91.31 299 PHE A O 1
ATOM 2439 N N . GLY A 1 300 ? -19.986 4.739 -15.015 1.00 92.00 300 GLY A N 1
ATOM 2440 C CA . GLY A 1 300 ? -20.560 4.287 -13.749 1.00 92.00 300 GLY A CA 1
ATOM 2441 C C . GLY A 1 300 ? -19.543 4.303 -12.603 1.00 92.00 300 GLY A C 1
ATOM 2442 O O . GLY A 1 300 ? -19.881 4.686 -11.482 1.00 92.00 300 GLY A O 1
ATOM 2443 N N . SER A 1 301 ? -18.278 3.970 -12.881 1.00 89.88 301 SER A N 1
ATOM 2444 C CA . SER A 1 301 ? -17.197 4.034 -11.889 1.00 89.88 301 SER A CA 1
ATOM 2445 C C . SER A 1 301 ? -16.897 5.474 -11.461 1.00 89.88 301 SER A C 1
ATOM 2447 O O . SER A 1 301 ? -16.682 5.727 -10.273 1.00 89.88 301 SER A O 1
ATOM 2449 N N . MET A 1 302 ? -16.928 6.427 -12.399 1.00 89.31 302 MET A N 1
ATOM 2450 C CA . MET A 1 302 ? -16.769 7.855 -12.099 1.00 89.31 302 MET A CA 1
ATOM 2451 C C . MET A 1 302 ? -17.934 8.398 -11.272 1.00 89.31 302 MET A C 1
ATOM 2453 O O . MET A 1 302 ? -17.704 9.049 -10.253 1.00 89.31 302 MET A O 1
ATOM 2457 N N . VAL A 1 303 ? -19.175 8.108 -11.673 1.00 92.06 303 VAL A N 1
ATOM 2458 C CA . VAL A 1 303 ? -20.378 8.533 -10.941 1.00 92.06 303 VAL A CA 1
ATOM 2459 C C . VAL A 1 303 ? -20.348 8.000 -9.514 1.00 92.06 303 VAL A C 1
ATOM 2461 O O . VAL A 1 303 ? -20.588 8.755 -8.575 1.00 92.06 303 VAL A O 1
ATOM 2464 N N . TRP A 1 304 ? -19.978 6.731 -9.331 1.00 91.12 304 TRP A N 1
ATOM 2465 C CA . TRP A 1 304 ? -19.809 6.146 -8.004 1.00 91.12 304 TRP A CA 1
ATOM 2466 C C . TRP A 1 304 ? -18.764 6.887 -7.164 1.00 91.12 304 TRP A C 1
ATOM 2468 O O . TRP A 1 304 ? -19.035 7.244 -6.018 1.00 91.12 304 TRP A O 1
ATOM 2478 N N . ALA A 1 305 ? -17.582 7.160 -7.726 1.00 87.25 305 ALA A N 1
ATOM 2479 C CA . ALA A 1 305 ? -16.527 7.881 -7.017 1.00 87.25 305 ALA A CA 1
ATOM 2480 C C . ALA A 1 305 ? -16.977 9.292 -6.595 1.00 87.25 305 ALA A C 1
ATOM 2482 O O . ALA A 1 305 ? -16.753 9.696 -5.450 1.00 87.25 305 ALA A O 1
ATOM 2483 N N . LEU A 1 306 ? -17.660 10.017 -7.486 1.00 89.12 306 LEU A N 1
ATOM 2484 C CA . LEU A 1 306 ? -18.219 11.340 -7.201 1.00 89.12 306 LEU A CA 1
ATOM 2485 C C . LEU A 1 306 ? -19.327 11.281 -6.144 1.00 89.12 306 LEU A C 1
ATOM 2487 O O . LEU A 1 306 ? -19.355 12.129 -5.254 1.00 89.12 306 LEU A O 1
ATOM 2491 N N . ALA A 1 307 ? -20.201 10.274 -6.195 1.00 90.06 307 ALA A N 1
ATOM 2492 C CA . ALA A 1 307 ? -21.263 10.078 -5.213 1.00 90.06 307 ALA A CA 1
ATOM 2493 C C . ALA A 1 307 ? -20.696 9.799 -3.814 1.00 90.06 307 ALA A C 1
ATOM 2495 O O . ALA A 1 307 ? -21.110 10.435 -2.845 1.00 90.06 307 ALA A O 1
ATOM 2496 N N . VAL A 1 308 ? -19.700 8.915 -3.701 1.00 86.75 308 VAL A N 1
ATOM 2497 C CA . VAL A 1 308 ? -19.010 8.640 -2.429 1.00 86.75 308 VAL A CA 1
ATOM 2498 C C . VAL A 1 308 ? -18.330 9.901 -1.898 1.00 86.75 308 VAL A C 1
ATOM 2500 O O . VAL A 1 308 ? -18.458 10.215 -0.714 1.00 86.75 308 VAL A O 1
ATOM 2503 N N . LEU A 1 309 ? -17.648 10.666 -2.756 1.00 83.88 309 LEU A N 1
ATOM 2504 C CA . LEU A 1 309 ? -17.025 11.928 -2.359 1.00 83.88 309 LEU A CA 1
ATOM 2505 C C . LEU A 1 309 ? -18.066 12.944 -1.866 1.00 83.88 309 LEU A C 1
ATOM 2507 O O . LEU A 1 309 ? -17.878 13.550 -0.810 1.00 83.88 309 LEU A O 1
ATOM 2511 N N . ALA A 1 310 ? -19.174 13.105 -2.590 1.00 86.12 310 ALA A N 1
ATOM 2512 C CA . ALA A 1 310 ? -20.262 13.999 -2.213 1.00 86.12 310 ALA A CA 1
ATOM 2513 C C . ALA A 1 310 ? -20.873 13.604 -0.861 1.00 86.12 310 ALA A C 1
ATOM 2515 O O . ALA A 1 310 ? -21.000 14.459 0.014 1.00 86.12 310 ALA A O 1
ATOM 2516 N N . LEU A 1 311 ? -21.159 12.315 -0.646 1.00 86.38 311 LEU A N 1
ATOM 2517 C CA . LEU A 1 311 ? -21.655 11.790 0.630 1.00 86.38 311 LEU A CA 1
ATOM 2518 C C . LEU A 1 311 ? -20.682 12.084 1.779 1.00 86.38 311 LEU A C 1
ATOM 2520 O O . LEU A 1 311 ? -21.091 12.613 2.813 1.00 86.38 311 LEU A O 1
ATOM 2524 N N . CYS A 1 312 ? -19.384 11.832 1.588 1.00 80.88 312 CYS A N 1
ATOM 2525 C CA . CYS A 1 312 ? -18.350 12.153 2.575 1.00 80.88 312 CYS A CA 1
ATOM 2526 C C . CYS A 1 312 ? -18.331 13.651 2.931 1.00 80.88 312 CYS A C 1
ATOM 2528 O O . CYS A 1 312 ? -18.258 14.015 4.110 1.00 80.88 312 CYS A O 1
ATOM 2530 N N . LEU A 1 313 ? -18.427 14.532 1.930 1.00 81.00 313 LEU A N 1
ATOM 2531 C CA . LEU A 1 313 ? -18.466 15.984 2.133 1.00 81.00 313 LEU A CA 1
ATOM 2532 C C . LEU A 1 313 ? -19.765 16.445 2.814 1.00 81.00 313 LEU A C 1
ATOM 2534 O O . LEU A 1 313 ? -19.716 17.329 3.673 1.00 81.00 313 LEU A O 1
ATOM 2538 N N . MET A 1 314 ? -20.910 15.842 2.482 1.00 82.62 314 MET A N 1
ATOM 2539 C CA . MET A 1 314 ? -22.207 16.124 3.108 1.00 82.62 314 MET A CA 1
ATOM 2540 C C . MET A 1 314 ? -22.211 15.737 4.589 1.00 82.62 314 MET A C 1
ATOM 2542 O O . MET A 1 314 ? -22.537 16.575 5.431 1.00 82.62 314 MET A O 1
ATOM 2546 N N . CYS A 1 315 ? -21.749 14.531 4.930 1.00 79.06 315 CYS A N 1
ATOM 2547 C CA . CYS A 1 315 ? -21.610 14.086 6.321 1.00 79.06 315 CYS A CA 1
ATOM 2548 C C . CYS A 1 315 ? -20.684 15.009 7.134 1.00 79.06 315 CYS A C 1
ATOM 2550 O O . CYS A 1 315 ? -20.954 15.298 8.298 1.00 79.06 315 CYS A O 1
ATOM 2552 N N . CYS A 1 316 ? -19.622 15.541 6.516 1.00 73.50 316 CYS A N 1
ATOM 2553 C CA . CYS A 1 316 ? -18.739 16.517 7.161 1.00 73.50 316 CYS A CA 1
ATOM 2554 C C . CYS A 1 316 ? -19.386 17.897 7.377 1.00 73.50 316 CYS A C 1
ATOM 2556 O O . CYS A 1 316 ? -18.956 18.622 8.277 1.00 73.50 316 CYS A O 1
ATOM 2558 N N . ARG A 1 317 ? -20.355 18.299 6.541 1.00 72.00 317 ARG A N 1
ATO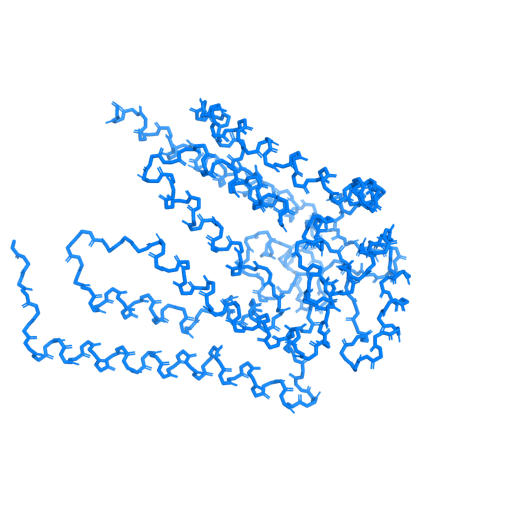M 2559 C CA . ARG A 1 317 ? -21.068 19.582 6.668 1.00 72.00 317 ARG A CA 1
ATOM 2560 C C . ARG A 1 317 ? -22.125 19.550 7.764 1.00 72.00 317 ARG A C 1
ATOM 2562 O O . ARG A 1 317 ? -22.219 20.531 8.491 1.00 72.00 317 ARG A O 1
ATOM 2569 N N . ILE A 1 318 ? -22.874 18.452 7.887 1.00 64.75 318 ILE A N 1
ATOM 2570 C CA . ILE A 1 318 ? -23.938 18.295 8.897 1.00 64.75 318 ILE A CA 1
ATOM 2571 C C . ILE A 1 318 ? -23.363 18.523 10.298 1.00 64.75 318 ILE A C 1
ATOM 2573 O O . ILE A 1 318 ? -23.793 19.426 11.000 1.00 64.75 318 ILE A O 1
ATOM 2577 N N . ARG A 1 319 ? -22.261 17.842 10.619 1.00 57.25 319 ARG A N 1
ATOM 2578 C CA . ARG A 1 319 ? -21.595 17.956 11.922 1.00 57.25 319 ARG A CA 1
ATOM 2579 C C . ARG A 1 319 ? -21.042 19.352 12.244 1.00 57.25 319 ARG A C 1
ATOM 2581 O O . ARG A 1 319 ? -20.802 19.654 13.398 1.00 57.25 319 ARG A O 1
ATOM 2588 N N . ARG A 1 320 ? -20.827 20.204 11.234 1.00 56.31 320 ARG A N 1
ATOM 2589 C CA . ARG A 1 320 ? -20.323 21.581 11.400 1.00 56.31 320 ARG A CA 1
ATOM 2590 C C . ARG A 1 320 ? -21.428 22.588 11.740 1.00 56.31 320 ARG A C 1
ATOM 2592 O O . ARG A 1 320 ? -21.110 23.744 11.965 1.00 56.31 320 ARG A O 1
ATOM 2599 N N . ARG A 1 321 ? -22.702 22.189 11.647 1.00 52.69 321 ARG A N 1
ATOM 2600 C CA . ARG A 1 321 ? -23.849 22.992 12.101 1.00 52.69 321 ARG A CA 1
ATOM 2601 C C . ARG A 1 321 ? -24.221 22.702 13.555 1.00 52.69 321 ARG A C 1
ATOM 2603 O O . ARG A 1 321 ? -24.925 23.508 14.146 1.00 52.69 321 ARG A O 1
ATOM 2610 N N . ASP A 1 322 ? -23.742 21.579 14.087 1.00 46.12 322 ASP A N 1
ATOM 2611 C CA . ASP A 1 322 ? -24.016 21.117 15.450 1.00 46.12 322 ASP A CA 1
ATOM 2612 C C . ASP A 1 322 ? -22.888 21.489 16.445 1.00 46.12 322 ASP A C 1
ATOM 2614 O O . ASP A 1 322 ? -23.015 21.220 17.637 1.00 46.12 322 ASP A O 1
ATOM 2618 N N . GLU A 1 323 ? -21.790 22.086 15.954 1.00 45.12 323 GLU A N 1
ATOM 2619 C CA . GLU A 1 323 ? -20.660 22.667 16.710 1.00 45.12 323 GLU A CA 1
ATOM 2620 C C . GLU A 1 323 ? -20.669 24.193 16.563 1.00 45.12 323 GLU A C 1
ATOM 2622 O O . GLU A 1 323 ? -20.412 24.882 17.576 1.00 45.12 323 GLU A O 1
#

pLDDT: mean 88.99, std 11.01, range [45.12, 98.75]

Sequence (323 aa):
MYHQAGPAQRQAWLAVLAILACVYVYEQIKIPLENYSNPERRLYHANDLKHLYLGSRLLLRGESPYPAHQLHAEAFKVRHPEMVRLNPYVYPPFTGYLFGWLTLFSYDQVKMIWFWGSQVLLFLSLMLCWSKPVGCPLLPWLAVSLGTVAYFFPHFRSITAGQLNHFLLFLISLIFFLWRHGCRKTSGAVIGLATLVKVQPGFLLVWLCWKREWGAFLSAILAILLLIFGPAVRYGLYPYFDYLGVLKDMGYGSSTWSDQGAAFYVDPGNIGFPALLYRLFTTNPRTSPWLDLGGLAYFGSMVWALAVLALCLMCCRIRRRDE

Secondary structure (DSSP, 8-state):
-PPPPPHHHHHHHHHHHHHHHHHHIIIIIIHHHHHHH-GGG--TTTTHHHHHHHHHHHHTTT--SSSHHHHHHHHHHHT-TTTTS-----S-HHHHHHTGGGGGS-HHHHHHHHHHHHHHHHHHHHHHT--PPTT--HHHHHHHHHHHHHH-HHHHHHHHHT-THHHHHHHHHHHHHHHHTT-HHHHHHHHHHHHHH-SGGGHHHHHHHHHT-HHHHHHHHHHHHHHHHHHHHHH-SHHHHHHHHHHTTSSTT--TTGGGT------TT---HHHHHHHHHS-BTTB--SS--HHHHHHHHHHHHHHHHHHHHHHHHHTTT--

Radius of gyration: 21.97 Å; chains: 1; bounding box: 46×51×62 Å